Protein 7KOB (pdb70)

Radius of gyration: 26.19 Å; Cα contacts (8 Å, |Δi|>4): 1399; chains: 1; bounding box: 32×63×70 Å

Sequence (361 aa):
AADSVVPAGETVNGGTLINHDRQFVSGTADGMTVSTGLELGADSDNNTGGQQIARGGTARNTRVTANGLQDVMAGGSTSDTVISTGGGQNLRGKASGTVLNDGDQWIHAGGRASGTVINQDGYQTIKHGGLVTGTIVNTGAEGGPDSENVSTGQMVGGIAESTTINKNGRQVIWSSGIARDTLIYTGGDQTVHGEAHNTRLEGGNQYVHKYGLALNTVINEGGWQVVKAGGTAGNTTINQNGELRVHAGGEASDVTQNTGGALVTSTAATVTGTNRLGAFSVVEGKADNVVLENGGRLDVLSGHTATRTLVDDGGTLDVRNGGTATAVSMGNGGVLLADSGAAVSGTRSDGTAFRIGDALM

Solvent-accessible surface area: 14512 Å² total; per-residue (Å²): 120,60,83,56,99,2,75,82,85,91,61,56,111,27,48,84,12,88,112,76,30,90,4,68,0,39,5,27,0,28,27,9,42,0,28,0,0,21,62,106,29,66,158,39,145,112,40,72,13,3,1,50,0,28,172,58,1,50,1,102,73,0,129,0,34,44,65,0,29,0,26,0,84,48,38,1,39,5,43,76,0,30,0,34,74,40,0,0,0,26,0,108,8,75,0,48,20,0,36,0,56,68,0,37,0,29,0,41,68,65,2,101,0,27,29,1,41,0,44,116,73,0,54,0,16,2,81,138,46,2,34,0,25,30,0,55,0,41,0,1,5,82,53,22,90,138,30,161,48,65,73,24,0,0,1,0,10,3,64,0,54,62,2,32,0,44,134,46,0,10,0,4,0,101,92,71,1,57,0,106,67,4,48,0,89,92,37,2,6,0,18,0,51,3,82,1,52,56,2,121,0,58,6,0,25,0,22,0,54,122,169,2,52,0,65,46,0,54,0,28,125,48,3,66,0,4,0,65,56,37,2,39,0,8,79,1,33,0,39,114,72,1,34,0,76,2,69,53,49,1,68,1,33,94,2,52,5,63,83,7,0,2,0,20,8,16,2,39,3,50,0,44,13,70,14,98,87,30,79,6,37,0,54,163,8,133,3,40,11,0,0,0,16,62,43,1,78,0,25,0,45,78,66,46,38,0,43,123,1,26,0,36,95,38,1,27,0,8,0,83,96,38,1,46,0,51,57,1,46,4,13,105,34,0,45,0,51,7,54,122,41,3,43,3,17,10,62,111,49,100,64,49,84,28,192,56,100,136,80,45,143

InterPro domains:
  IPR005546 Autotransporter beta-domain [PF03797] (816-1067)
  IPR005546 Autotransporter beta-domain [PS51208] (789-1091)
  IPR005546 Autotransporter beta-domain [SM00869] (793-1078)
  IPR011050 Pectin lyase fold/virulence factor [SSF51126] (267-755)
  IPR012332 Autotransporter, pectate lyase C-like domain superfamily [G3DSA:2.160.20.20] (102-603)
  IPR024973 ESPR domain [PF13018] (58-104)
  IPR030930 Adhesin of bacterial autotransporter system [PF16168] (309-364)
  IPR030930 Adhesin of bacterial autotransporter system [PF16168] (375-437)
  IPR030930 Adhesin of bacterial autotransporter system [PF16168] (448-509)
  IPR030930 Adhesin of bacterial autotransporter system [TIGR04415] (180-214)
  IPR030930 Adhesin of bacterial autotransporter system [TIGR04415] (216-243)
  IPR030930 Adhesin of bacterial autotransporter system [TIGR04415] (263-296)
  IPR030930 Adhesin of bacterial autotransporter system [TIGR04415] (317-353)
  IPR030930 Adhesin of bacterial autotransporter system [TIGR04415] (390-426)
  IPR036709 Autotransporter beta-domain superfamily [G3DSA:2.40.128.130] (756-1091)
  IPR036709 Autotransporter beta-domain superfamily [SSF103515] (764-1091)
  IPR043990 Autochaperone domain type 1 [PF18883] (625-742)
  IPR043990 Autochaperone domain type 1 [cd01344] (569-755)

Foldseek 3Di:
DAEEEADAPGEAEEEEWDDQYEYEFQHEYEAYEFAAQAVPHDPDPPTGHEYEFDANGEYECYEYEANHEYEYAANGEYEQYEYAHHGEYEFQYEYENYEFHLYEYEFEANGEYEAYEFAENYEYEYAANGEYEHYEFEAQQPPDPVDPGPNGAYEFQYEYEHYEFEARHEYEYAQNGEYEQYEHDANYEYEFNHEYERYEFNQYEYEFDANGEYEAYEFDANYEYEFEANGEYEQYEFDANGEYEYEQNGEYEAYEYEPNGAYEYELNYWYWHAYPVGTWTSPPQETEQAEFENQHEYERDAPHEYENYEFEANGEYEYEQNYEYEQYEAYPNGKYAYDDNYWYWHAYNVSHIDTDVGIDD

Nearest PDB structures (foldseek):
  7kob-assembly1_A  TM=1.003E+00  e=2.025E-66  Escherichia coli CFT073
  4kh3-assembly1_A  TM=9.953E-01  e=4.857E-47  Escherichia coli CFT073
  7koh-assembly4_D  TM=9.911E-01  e=5.362E-44  Escherichia coli O157:H7
  7koh-assembly1_A  TM=9.909E-01  e=2.341E-42  Escherichia coli O157:H7
  7ko9-assembly1_A  TM=9.909E-01  e=4.180E-41  Escherichia coli

Organism: Escherichia coli O6:H1 (strain CFT073 / ATCC 700928 / UPEC) (NCBI:txid199310)

CATH classification: 2.160.20.20

B-factor: mean 27.28, std 12.89, range [10.03, 99.05]

Structure (mmCIF, N/CA/C/O backbone):
data_7KOB
#
_entry.id   7KOB
#
_cell.length_a   32.780
_cell.length_b   70.890
_cell.length_c   171.410
_cell.angle_alpha   90.000
_cell.angle_beta   90.000
_cell.angle_gamma   90.000
#
_symmetry.space_group_name_H-M   'P 21 2 21'
#
loop_
_entity.id
_entity.type
_entity.pdbx_description
1 polymer 'Antigen 43b'
2 non-polymer GLYCEROL
3 water water
#
loop_
_atom_site.group_PDB
_atom_site.id
_atom_site.type_symbol
_atom_site.label_atom_id
_atom_site.label_alt_id
_atom_site.label_comp_id
_atom_site.label_asym_id
_atom_site.label_entity_id
_atom_site.label_seq_id
_atom_site.pdbx_PDB_ins_code
_atom_site.Cartn_x
_atom_site.Cartn_y
_atom_site.Cartn_z
_atom_site.occupancy
_atom_site.B_iso_or_equiv
_atom_site.auth_seq_id
_atom_site.auth_comp_id
_atom_site.auth_asym_id
_atom_site.auth_atom_id
_atom_site.pdbx_PDB_model_num
ATOM 1 N N . ALA A 1 3 ? -43.565 -76.726 233.749 1.00 49.60 0 ALA A N 1
ATOM 2 C CA . ALA A 1 3 ? -43.870 -77.489 234.951 1.00 58.96 0 ALA A CA 1
ATOM 3 C C . ALA A 1 3 ? -42.586 -77.769 235.731 1.00 63.06 0 ALA A C 1
ATOM 4 O O . ALA A 1 3 ? -42.579 -77.697 236.961 1.00 65.93 0 ALA A O 1
ATOM 6 N N . ALA A 1 4 ? -41.497 -78.066 235.021 1.00 57.45 1 ALA A N 1
ATOM 7 C CA . ALA A 1 4 ? -40.251 -78.460 235.665 1.00 57.22 1 ALA A CA 1
ATOM 8 C C . ALA A 1 4 ? -39.212 -77.349 235.546 1.00 57.12 1 ALA A C 1
ATOM 9 O O . ALA A 1 4 ? -39.182 -76.604 234.551 1.00 47.04 1 ALA A O 1
ATOM 11 N N . ASP A 1 5 ? -38.325 -77.307 236.546 1.00 57.14 2 ASP A N 1
ATOM 12 C CA . ASP A 1 5 ? -37.559 -76.124 236.877 1.00 52.50 2 ASP A CA 1
ATOM 13 C C . ASP A 1 5 ? -36.178 -76.570 237.348 1.00 50.04 2 ASP A C 1
ATOM 14 O O . ASP A 1 5 ? -36.006 -77.612 237.996 1.00 51.30 2 ASP A O 1
ATOM 19 N N . SER A 1 6 ? -35.167 -75.857 236.870 1.00 42.02 3 SER A N 1
ATOM 20 C CA . SER A 1 6 ? -33.806 -76.224 237.238 1.00 39.29 3 SER A CA 1
ATOM 21 C C . SER A 1 6 ? -32.948 -74.976 237.411 1.00 33.62 3 SER A C 1
ATOM 22 O O . SER A 1 6 ? -33.212 -73.916 236.836 1.00 34.54 3 SER A O 1
ATOM 25 N N . VAL A 1 7 ? -31.907 -75.112 238.227 1.00 30.91 4 VAL A N 1
ATOM 26 C CA . VAL A 1 7 ? -31.027 -74.004 238.569 1.00 33.37 4 VAL A CA 1
ATOM 27 C C . VAL A 1 7 ? -29.593 -74.429 238.317 1.00 33.07 4 VAL A C 1
ATOM 28 O O . VAL A 1 7 ? -29.197 -75.537 238.695 1.00 35.64 4 VAL A O 1
ATOM 32 N N . VAL A 1 8 ? -28.818 -73.557 237.681 1.00 30.09 5 VAL A N 1
ATOM 33 C CA . VAL A 1 8 ? -27.390 -73.797 237.489 1.00 32.71 5 VAL A CA 1
ATOM 34 C C . VAL A 1 8 ? -26.645 -72.853 238.419 1.00 33.58 5 VAL A C 1
ATOM 35 O O . VAL A 1 8 ? -26.498 -71.669 238.098 1.00 33.23 5 VAL A O 1
ATOM 39 N N . PRO A 1 9 ? -26.171 -73.311 239.571 1.00 34.87 6 PRO A N 1
ATOM 40 C CA . PRO A 1 9 ? -25.562 -72.392 240.534 1.00 36.33 6 PRO A CA 1
ATOM 41 C C . PRO A 1 9 ? -24.270 -71.796 239.996 1.00 36.63 6 PRO A C 1
ATOM 42 O O . PRO A 1 9 ? -23.646 -72.309 239.064 1.00 36.94 6 PRO A O 1
ATOM 46 N N . ALA A 1 10 ? -23.870 -70.688 240.609 1.00 37.08 7 ALA A N 1
ATOM 47 C CA . ALA A 1 10 ? -22.623 -70.039 240.233 1.00 37.98 7 ALA A CA 1
ATOM 48 C C . ALA A 1 10 ? -21.469 -71.028 240.329 1.00 41.99 7 ALA A C 1
ATOM 49 O O . ALA A 1 10 ? -21.377 -71.805 241.281 1.00 43.62 7 ALA A O 1
ATOM 51 N N . GLY A 1 11 ? -20.585 -71.006 239.331 1.00 43.92 8 GLY A N 1
ATOM 52 C CA . GLY A 1 11 ? -19.448 -71.905 239.315 1.00 43.17 8 GLY A CA 1
ATOM 53 C C . GLY A 1 11 ? -19.733 -73.303 238.811 1.00 47.43 8 GLY A C 1
ATOM 54 O O . GLY A 1 11 ? -18.787 -74.080 238.630 1.00 50.74 8 GLY A O 1
ATOM 55 N N . GLU A 1 12 ? -20.994 -73.655 238.588 1.00 46.57 9 GLU A N 1
ATOM 56 C CA . GLU A 1 12 ? -21.376 -74.922 237.986 1.00 46.18 9 GLU A CA 1
ATOM 57 C C . GLU A 1 12 ? -21.582 -74.743 236.483 1.00 45.76 9 GLU A C 1
ATOM 58 O O . GLU A 1 12 ? -21.842 -73.640 235.995 1.00 40.78 9 GLU A O 1
ATOM 64 N N . THR A 1 13 ? -21.460 -75.848 235.749 1.00 44.76 10 THR A N 1
ATOM 65 C CA . THR A 1 13 ? -21.614 -75.834 234.300 1.00 43.59 10 THR A CA 1
ATOM 66 C C . THR A 1 13 ? -22.498 -76.992 233.881 1.00 42.74 10 THR A C 1
ATOM 67 O O . THR A 1 13 ? -22.289 -78.125 234.322 1.00 46.11 10 THR A O 1
ATOM 71 N N . VAL A 1 14 ? -23.471 -76.713 233.021 1.00 38.79 11 VAL A N 1
ATOM 72 C CA . VAL A 1 14 ? -24.386 -77.725 232.509 1.00 40.24 11 VAL A CA 1
ATOM 73 C C . VAL A 1 14 ? -24.283 -77.742 230.987 1.00 40.94 11 VAL A C 1
ATOM 74 O O . VAL A 1 14 ? -24.354 -76.688 230.340 1.00 37.57 11 VAL A O 1
ATOM 78 N N . ASN A 1 15 ? -24.099 -78.934 230.422 1.00 36.49 12 ASN A N 1
ATOM 79 C CA . ASN A 1 15 ? -23.929 -79.113 228.988 1.00 38.56 12 ASN A CA 1
ATOM 80 C C . ASN A 1 15 ? -25.166 -79.783 228.409 1.00 39.25 12 ASN A C 1
ATOM 81 O O . ASN A 1 15 ? -25.627 -80.800 228.934 1.00 39.25 12 ASN A O 1
ATOM 86 N N . GLY A 1 16 ? -25.679 -79.239 227.321 1.00 33.02 13 GLY A N 1
ATOM 87 C CA . GLY A 1 16 ? -26.785 -79.874 226.644 1.00 34.30 13 GLY A CA 1
ATOM 88 C C . GLY A 1 16 ? -28.102 -79.660 227.366 1.00 35.95 13 GLY A C 1
ATOM 89 O O . GLY A 1 16 ? -28.258 -78.782 228.218 1.00 36.48 13 GLY A O 1
ATOM 90 N N . GLY A 1 17 ? -29.074 -80.484 226.999 1.00 34.87 14 GLY A N 1
ATOM 91 C CA . GLY A 1 17 ? -30.408 -80.347 227.539 1.00 32.34 14 GLY A CA 1
ATOM 92 C C . GLY A 1 17 ? -31.358 -79.661 226.572 1.00 30.90 14 GLY A C 1
ATOM 93 O O . GLY A 1 17 ? -30.956 -78.981 225.621 1.00 30.61 14 GLY A O 1
ATOM 94 N N . THR A 1 18 ? -32.649 -79.862 226.823 1.00 29.07 15 THR A N 1
ATOM 95 C CA . THR A 1 18 ? -33.724 -79.232 226.071 1.00 27.56 15 THR A CA 1
ATOM 96 C C . THR A 1 18 ? -34.743 -78.676 227.055 1.00 26.63 15 THR A C 1
ATOM 97 O O . THR A 1 18 ? -35.047 -79.314 228.068 1.00 28.50 15 THR A O 1
ATOM 101 N N . LEU A 1 19 ? -35.279 -77.503 226.748 1.00 24.18 16 LEU A N 1
ATOM 102 C CA . LEU A 1 19 ? -36.362 -76.889 227.509 1.00 26.74 16 LEU A CA 1
ATOM 103 C C . LEU A 1 19 ? -37.619 -76.894 226.650 1.00 23.55 16 LEU A C 1
ATOM 104 O O . LEU A 1 19 ? -37.662 -76.222 225.619 1.00 22.11 16 LEU A O 1
ATOM 109 N N . ILE A 1 20 ? -38.638 -77.634 227.084 1.00 24.16 17 ILE A N 1
ATOM 110 C CA . ILE A 1 20 ? -39.936 -77.686 226.421 1.00 26.79 17 ILE A CA 1
ATOM 111 C C . ILE A 1 20 ? -41.031 -77.548 227.478 1.00 29.01 17 ILE A C 1
ATOM 112 O O . ILE A 1 20 ? -40.787 -77.642 228.684 1.00 26.86 17 ILE A O 1
ATOM 117 N N . ASN A 1 21 ? -42.255 -77.329 226.995 1.00 28.68 18 ASN A N 1
ATOM 118 C CA . ASN A 1 21 ? -43.463 -77.348 227.821 1.00 28.03 18 ASN A CA 1
ATOM 119 C C . ASN A 1 21 ? -43.296 -76.490 229.074 1.00 28.47 18 ASN A C 1
ATOM 120 O O . ASN A 1 21 ? -43.583 -76.909 230.196 1.00 27.45 18 ASN A O 1
ATOM 125 N N . HIS A 1 22 ? -42.808 -75.269 228.857 1.00 27.91 19 HIS A N 1
ATOM 126 C CA . HIS A 1 22 ? -42.753 -74.201 229.850 1.00 29.02 19 HIS A CA 1
ATOM 127 C C . HIS A 1 22 ? -41.743 -74.464 230.955 1.00 30.19 19 HIS A C 1
ATOM 128 O O . HIS A 1 22 ? -41.759 -73.774 231.977 1.00 28.99 19 HIS A O 1
ATOM 135 N N . ASP A 1 23 ? -40.849 -75.432 230.772 1.00 27.74 20 ASP A N 1
ATOM 136 C CA . ASP A 1 23 ? -39.778 -75.621 231.742 1.00 31.22 20 ASP A CA 1
ATOM 137 C C . ASP A 1 23 ? -38.861 -74.396 231.757 1.00 31.67 20 ASP A C 1
ATOM 138 O O . ASP A 1 23 ? -38.786 -73.634 230.788 1.00 25.54 20 ASP A O 1
ATOM 143 N N . ARG A 1 24 ? -38.165 -74.207 232.882 1.00 30.33 21 ARG A N 1
ATOM 144 C CA . ARG A 1 24 ? -37.319 -73.041 233.110 1.00 30.54 21 ARG A CA 1
ATOM 145 C C . ARG A 1 24 ? -35.943 -73.454 233.608 1.00 30.43 21 ARG A C 1
ATOM 146 O O . ARG A 1 24 ? -35.821 -74.334 234.467 1.00 32.85 21 ARG A O 1
ATOM 154 N N . GLN A 1 25 ? -34.913 -72.793 233.083 1.00 23.28 22 GLN A N 1
ATOM 155 C CA . GLN A 1 25 ? -33.536 -72.956 233.535 1.00 27.36 22 GLN A CA 1
ATOM 156 C C . GLN A 1 25 ? -33.025 -71.600 234.003 1.00 26.79 22 GLN A C 1
ATOM 157 O O . GLN A 1 25 ? -32.948 -70.652 233.213 1.00 23.46 22 GLN A O 1
ATOM 163 N N . PHE A 1 26 ? -32.690 -71.512 235.286 1.00 26.83 23 PHE A N 1
ATOM 164 C CA . PHE A 1 26 ? -32.191 -70.288 235.905 1.00 25.93 23 PHE A CA 1
ATOM 165 C C . PHE A 1 26 ? -30.673 -70.394 236.020 1.00 25.29 23 PHE A C 1
ATOM 166 O O . PHE A 1 26 ? -30.163 -71.123 236.873 1.00 26.57 23 PHE A O 1
ATOM 174 N N . VAL A 1 27 ? -29.953 -69.667 235.175 1.00 22.56 24 VAL A N 1
ATOM 175 C CA . VAL A 1 27 ? -28.518 -69.870 235.001 1.00 25.55 24 VAL A CA 1
ATOM 176 C C . VAL A 1 27 ? -27.768 -68.774 235.748 1.00 28.45 24 VAL A C 1
ATOM 177 O O . VAL A 1 27 ? -27.700 -67.630 235.291 1.00 27.31 24 VAL A O 1
ATOM 181 N N . SER A 1 28 ? -27.170 -69.137 236.892 1.00 28.92 25 SER A N 1
ATOM 182 C CA . SER A 1 28 ? -26.168 -68.314 237.561 1.00 30.10 25 SER A CA 1
ATOM 183 C C . SER A 1 28 ? -24.742 -68.764 237.278 1.00 31.34 25 SER A C 1
ATOM 184 O O . SER A 1 28 ? -23.809 -67.984 237.496 1.00 31.67 25 SER A O 1
ATOM 187 N N . GLY A 1 29 ? -24.553 -70.004 236.832 1.00 32.75 26 GLY A N 1
ATOM 188 C CA . GLY A 1 29 ? -23.252 -70.486 236.411 1.00 31.45 26 GLY A CA 1
ATOM 189 C C . GLY A 1 29 ? -23.065 -70.356 234.912 1.00 33.11 26 GLY A C 1
ATOM 190 O O . GLY A 1 29 ? -23.132 -69.249 234.371 1.00 30.65 26 GLY A O 1
ATOM 191 N N . THR A 1 30 ? -22.837 -71.481 234.233 1.00 33.12 27 THR A N 1
ATOM 192 C CA . THR A 1 30 ? -22.650 -71.520 232.788 1.00 30.98 27 THR A CA 1
ATOM 193 C C . THR A 1 30 ? -23.482 -72.655 232.209 1.00 31.86 27 THR A C 1
ATOM 194 O O . THR A 1 30 ? -23.467 -73.774 232.733 1.00 32.35 27 THR A O 1
ATOM 198 N N . ALA A 1 31 ? -24.203 -72.367 231.131 1.00 29.59 28 ALA A N 1
ATOM 199 C CA . ALA A 1 31 ? -24.986 -73.359 230.406 1.00 29.78 28 ALA A CA 1
ATOM 200 C C . ALA A 1 31 ? -24.508 -73.384 228.963 1.00 30.22 28 ALA A C 1
ATOM 201 O O . ALA A 1 31 ? -24.662 -72.392 228.248 1.00 27.84 28 ALA A O 1
ATOM 203 N N . ASP A 1 32 ? -23.954 -74.514 228.525 1.00 26.83 29 ASP A N 1
ATOM 204 C CA . ASP A 1 32 ? -23.417 -74.629 227.173 1.00 30.50 29 ASP A CA 1
ATOM 205 C C . ASP A 1 32 ? -24.264 -75.594 226.352 1.00 33.16 29 ASP A C 1
ATOM 206 O O . ASP A 1 32 ? -24.468 -76.746 226.750 1.00 28.96 29 ASP A O 1
ATOM 211 N N . GLY A 1 33 ? -24.754 -75.120 225.207 1.00 28.98 30 GLY A N 1
ATOM 212 C CA . GLY A 1 33 ? -25.413 -75.992 224.258 1.00 28.28 30 GLY A CA 1
ATOM 213 C C . GLY A 1 33 ? -26.828 -76.394 224.603 1.00 27.52 30 GLY A C 1
ATOM 214 O O . GLY A 1 33 ? -27.317 -77.394 224.072 1.00 29.33 30 GLY A O 1
ATOM 215 N N . MET A 1 34 ? -27.490 -75.670 225.500 1.00 21.98 31 MET A N 1
ATOM 216 C CA . MET A 1 34 ? -28.911 -75.876 225.741 1.00 24.42 31 MET A CA 1
ATOM 217 C C . MET A 1 34 ? -29.708 -75.609 224.465 1.00 24.13 31 MET A C 1
ATOM 218 O O . MET A 1 34 ? -29.377 -74.717 223.678 1.00 23.68 31 MET A O 1
ATOM 223 N N . THR A 1 35 ? -30.757 -76.394 224.248 1.00 25.64 32 THR A N 1
ATOM 224 C CA . THR A 1 35 ? -31.744 -76.103 223.214 1.00 24.64 32 THR A CA 1
ATOM 225 C C . THR A 1 35 ? -33.002 -75.592 223.905 1.00 24.78 32 THR A C 1
ATOM 226 O O . THR A 1 35 ? -33.602 -76.304 224.715 1.00 22.40 32 THR A O 1
ATOM 230 N N . VAL A 1 36 ? -33.375 -74.352 223.603 1.00 19.76 33 VAL A N 1
ATOM 231 C CA . VAL A 1 36 ? -34.470 -73.654 224.265 1.00 20.06 33 VAL A CA 1
ATOM 232 C C . VAL A 1 36 ? -35.636 -73.613 223.295 1.00 21.00 33 VAL A C 1
ATOM 233 O O . VAL A 1 36 ? -35.584 -72.908 222.277 1.00 18.10 33 VAL A O 1
ATOM 237 N N . SER A 1 37 ? -36.707 -74.328 223.627 1.00 19.24 34 SER A N 1
ATOM 238 C CA . SER A 1 37 ? -37.865 -74.428 222.748 1.00 20.93 34 SER A CA 1
ATOM 239 C C . SER A 1 37 ? -39.153 -74.066 223.468 1.00 21.22 34 SER A C 1
ATOM 240 O O . SER A 1 37 ? -40.229 -74.530 223.082 1.00 19.92 34 SER A O 1
ATOM 243 N N . THR A 1 38 ? -39.065 -73.236 224.506 1.00 19.53 35 THR A N 1
ATOM 244 C CA . THR A 1 38 ? -40.252 -72.826 225.237 1.00 20.20 35 THR A CA 1
ATOM 245 C C . THR A 1 38 ? -39.997 -71.469 225.884 1.00 18.61 35 THR A C 1
ATOM 246 O O . THR A 1 38 ? -38.855 -71.024 226.011 1.00 17.37 35 THR A O 1
ATOM 250 N N . GLY A 1 39 ? -41.075 -70.807 226.285 1.00 19.00 36 GLY A N 1
ATOM 251 C CA . GLY A 1 39 ? -41.001 -69.502 226.907 1.00 19.11 36 GLY A CA 1
ATOM 252 C C . GLY A 1 39 ? -41.590 -68.377 226.075 1.00 23.62 36 GLY A C 1
ATOM 253 O O . GLY A 1 39 ? -41.748 -67.263 226.592 1.00 18.31 36 GLY A O 1
ATOM 254 N N . LEU A 1 40 ? -41.935 -68.632 224.805 1.00 21.91 37 LEU A N 1
ATOM 255 C CA . LEU A 1 40 ? -42.476 -67.579 223.951 1.00 20.92 37 LEU A CA 1
ATOM 256 C C . LEU A 1 40 ? -43.696 -68.064 223.162 1.00 22.89 37 LEU A C 1
ATOM 257 O O . LEU A 1 40 ? -44.032 -67.472 222.131 1.00 22.13 37 LEU A O 1
ATOM 262 N N . GLU A 1 41 ? -44.362 -69.127 223.631 1.00 22.11 38 GLU A N 1
ATOM 263 C CA . GLU A 1 41 ? -45.529 -69.679 222.941 1.00 23.65 38 GLU A CA 1
ATOM 264 C C . GLU A 1 41 ? -46.560 -68.604 222.599 1.00 28.29 38 GLU A C 1
ATOM 265 O O . GLU A 1 41 ? -47.164 -68.635 221.519 1.00 26.37 38 GLU A O 1
ATOM 271 N N . LEU A 1 42 ? -46.808 -67.671 223.520 1.00 25.19 39 LEU A N 1
ATOM 272 C CA . LEU A 1 42 ? -47.871 -66.686 223.346 1.00 28.35 39 LEU A CA 1
ATOM 273 C C . LEU A 1 42 ? -47.426 -65.458 222.561 1.00 32.02 39 LEU A C 1
ATOM 274 O O . LEU A 1 42 ? -48.236 -64.548 222.354 1.00 33.59 39 LEU A O 1
ATOM 279 N N . GLY A 1 43 ? -46.169 -65.400 222.126 1.00 31.45 40 GLY A N 1
ATOM 280 C CA . GLY A 1 43 ? -45.683 -64.273 221.362 1.00 31.54 40 GLY A CA 1
ATOM 281 C C . GLY A 1 43 ? -45.139 -63.152 222.231 1.00 34.58 40 GLY A C 1
ATOM 282 O O . GLY A 1 43 ? -45.304 -63.115 223.455 1.00 33.44 40 GLY A O 1
ATOM 283 N N . ALA A 1 44 ? -44.484 -62.201 221.563 1.00 35.90 41 ALA A N 1
ATOM 284 C CA . ALA A 1 44 ? -43.741 -61.172 222.283 1.00 38.88 41 ALA A CA 1
ATOM 285 C C . ALA A 1 44 ? -44.660 -60.150 222.939 1.00 46.12 41 ALA A C 1
ATOM 286 O O . ALA A 1 44 ? -44.264 -59.510 223.922 1.00 50.98 41 ALA A O 1
ATOM 288 N N . ASP A 1 45 ? -45.875 -59.974 222.425 1.00 41.58 42 ASP A N 1
ATOM 289 C CA . ASP A 1 45 ? -46.806 -59.003 222.984 1.00 51.34 42 ASP A CA 1
ATOM 290 C C . ASP A 1 45 ? -47.671 -59.570 224.102 1.00 50.27 42 ASP A C 1
ATOM 291 O O . ASP A 1 45 ? -48.657 -58.930 224.483 1.00 53.02 42 ASP A O 1
ATOM 296 N N . SER A 1 46 ? -47.340 -60.740 224.637 1.00 47.26 43 SER A N 1
ATOM 297 C CA . SER A 1 46 ? -48.123 -61.309 225.722 1.00 44.37 43 SER A CA 1
ATOM 298 C C . SER A 1 46 ? -47.409 -61.121 227.052 1.00 44.55 43 SER A C 1
ATOM 299 O O . SER A 1 46 ? -46.178 -61.092 227.129 1.00 43.22 43 SER A O 1
ATOM 302 N N . ASP A 1 47 ? -48.206 -60.987 228.102 1.00 42.41 44 ASP A N 1
ATOM 303 C CA . ASP A 1 47 ? -47.703 -60.831 229.454 1.00 44.69 44 ASP A CA 1
ATOM 304 C C . ASP A 1 47 ? -47.706 -62.142 230.230 1.00 41.98 44 ASP A C 1
ATOM 305 O O . ASP A 1 47 ? -47.223 -62.178 231.366 1.00 44.17 44 ASP A O 1
ATOM 310 N N . ASN A 1 48 ? -48.217 -63.219 229.632 1.00 37.17 45 ASN A N 1
ATOM 311 C CA . ASN A 1 48 ? -48.464 -64.478 230.317 1.00 38.52 45 ASN A CA 1
ATOM 312 C C . ASN A 1 48 ? -47.523 -65.602 229.893 1.00 34.39 45 ASN A C 1
ATOM 313 O O . ASN A 1 48 ? -47.780 -66.760 230.233 1.00 31.45 45 ASN A O 1
ATOM 318 N N . ASN A 1 49 ? -46.451 -65.307 229.166 1.00 32.15 46 ASN A N 1
ATOM 319 C CA . ASN A 1 49 ? -45.523 -66.372 228.811 1.00 29.75 46 ASN A CA 1
ATOM 320 C C . ASN A 1 49 ? -44.882 -66.957 230.062 1.00 29.90 46 ASN A C 1
ATOM 321 O O . ASN A 1 49 ? -44.710 -66.279 231.078 1.00 26.71 46 ASN A O 1
ATOM 326 N N . THR A 1 50 ? -44.524 -68.233 229.976 1.00 26.48 47 THR A N 1
ATOM 327 C CA . THR A 1 50 ? -43.808 -68.908 231.044 1.00 26.12 47 THR A CA 1
ATOM 328 C C . THR A 1 50 ? -42.840 -69.910 230.435 1.00 26.33 47 THR A C 1
ATOM 329 O O . THR A 1 50 ? -43.125 -70.522 229.397 1.00 24.33 47 THR A O 1
ATOM 333 N N . GLY A 1 51 ? -41.694 -70.070 231.098 1.00 24.78 48 GLY A N 1
ATOM 334 C CA . GLY A 1 51 ? -40.662 -71.000 230.683 1.00 26.22 48 GLY A CA 1
ATOM 335 C C . GLY A 1 51 ? -39.480 -70.297 230.049 1.00 24.73 48 GLY A C 1
ATOM 336 O O . GLY A 1 51 ? -39.429 -69.071 229.913 1.00 23.06 48 GLY A O 1
ATOM 337 N N . GLY A 1 52 ? -38.518 -71.103 229.654 1.00 23.91 49 GLY A N 1
ATOM 338 C CA . GLY A 1 52 ? -37.360 -70.619 228.937 1.00 19.41 49 GLY A CA 1
ATOM 339 C C . GLY A 1 52 ? -36.115 -70.575 229.807 1.00 21.99 49 GLY A C 1
ATOM 340 O O . GLY A 1 52 ? -36.081 -71.038 230.952 1.00 20.26 49 GLY A O 1
ATOM 341 N N . GLN A 1 53 ? -35.071 -70.007 229.226 1.00 18.36 50 GLN A N 1
ATOM 342 C CA . GLN A 1 53 ? -33.761 -69.937 229.843 1.00 20.07 50 GLN A CA 1
ATOM 343 C C . GLN A 1 53 ? -33.523 -68.525 230.339 1.00 21.04 50 GLN A C 1
ATOM 344 O O . GLN A 1 53 ? -33.572 -67.570 229.553 1.00 18.61 50 GLN A O 1
ATOM 350 N N . GLN A 1 54 ? -33.243 -68.391 231.629 1.00 20.60 51 GLN A N 1
ATOM 351 C CA . GLN A 1 54 ? -32.965 -67.090 232.209 1.00 21.37 51 GLN A CA 1
ATOM 352 C C . GLN A 1 54 ? -31.501 -67.048 232.634 1.00 23.54 51 GLN A 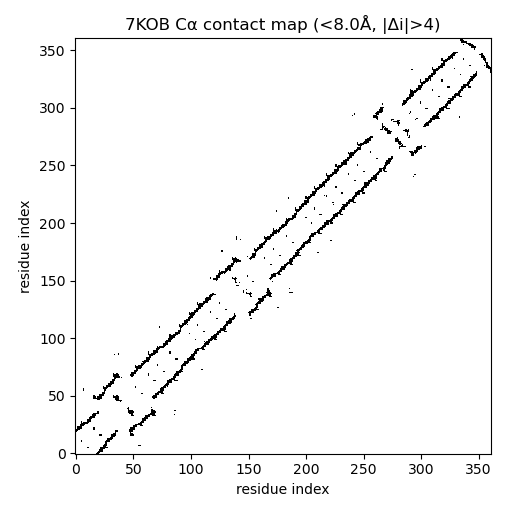C 1
ATOM 353 O O . GLN A 1 54 ? -31.056 -67.880 233.433 1.00 21.91 51 GLN A O 1
ATOM 359 N N . ILE A 1 55 ? -30.755 -66.094 232.084 1.00 21.22 52 ILE A N 1
ATOM 360 C CA . ILE A 1 55 ? -29.371 -65.852 232.469 1.00 23.08 52 ILE A CA 1
ATOM 361 C C . ILE A 1 55 ? -29.375 -64.735 233.500 1.00 23.39 52 ILE A C 1
ATOM 362 O O . ILE A 1 55 ? -29.622 -63.570 233.160 1.00 23.00 52 ILE A O 1
ATOM 367 N N . ALA A 1 56 ? -29.084 -65.074 234.756 1.00 24.14 53 ALA A N 1
ATOM 368 C CA . ALA A 1 56 ? -29.058 -64.078 235.816 1.00 26.13 53 ALA A CA 1
ATOM 369 C C . ALA A 1 56 ? -27.712 -63.349 235.829 1.00 27.83 53 ALA A C 1
ATOM 370 O O . ALA A 1 56 ? -26.805 -63.637 235.037 1.00 24.51 53 ALA A O 1
ATOM 372 N N . ARG A 1 57 ? -27.581 -62.391 236.750 1.00 26.38 54 ARG A N 1
ATOM 373 C CA . ARG A 1 57 ? -26.336 -61.647 236.907 1.00 26.75 54 ARG A CA 1
ATOM 374 C C . ARG A 1 57 ? -25.167 -62.599 237.138 1.00 27.21 54 ARG A C 1
ATOM 375 O O . ARG A 1 57 ? -25.243 -63.503 237.970 1.00 28.50 54 ARG A O 1
ATOM 383 N N . GLY A 1 58 ? -24.081 -62.396 236.394 1.00 29.14 55 GLY A N 1
ATOM 384 C CA . GLY A 1 58 ? -22.911 -63.239 236.513 1.00 26.86 55 GLY A CA 1
ATOM 385 C C . GLY A 1 58 ? -22.999 -64.577 235.811 1.00 29.79 55 GLY A C 1
ATOM 386 O O . GLY A 1 58 ? -21.974 -65.271 235.711 1.00 26.18 55 GLY A O 1
ATOM 387 N N . GLY A 1 59 ? -24.192 -64.972 235.324 1.00 27.61 56 GLY A N 1
ATOM 388 C CA . GLY A 1 59 ? -24.311 -66.189 234.553 1.00 26.08 56 GLY A CA 1
ATOM 389 C C . GLY A 1 59 ? -23.912 -66.004 233.097 1.00 27.05 56 GLY A C 1
ATOM 390 O O . GLY A 1 59 ? -23.816 -64.896 232.569 1.00 24.78 56 GLY A O 1
ATOM 391 N N . THR A 1 60 ? -23.671 -67.123 232.422 1.00 25.14 57 THR A N 1
ATOM 392 C CA . THR A 1 60 ? -23.272 -67.078 231.022 1.00 27.32 57 THR A CA 1
ATOM 393 C C . THR A 1 60 ? -23.873 -68.273 230.296 1.00 27.75 57 THR A C 1
ATOM 394 O O . THR A 1 60 ? -23.971 -69.366 230.864 1.00 26.21 57 THR A O 1
ATOM 398 N N . ALA A 1 61 ? -24.276 -68.057 229.045 1.00 23.52 58 ALA A N 1
ATOM 399 C CA . ALA A 1 61 ? -24.720 -69.119 228.155 1.00 24.80 58 ALA A CA 1
ATOM 400 C C . ALA A 1 61 ? -23.849 -69.127 226.907 1.00 27.38 58 ALA A C 1
ATOM 401 O O . ALA A 1 61 ? -23.448 -68.067 226.410 1.00 24.02 58 ALA A O 1
ATOM 403 N N . ARG A 1 62 ? -23.567 -70.324 226.395 1.00 22.86 59 ARG A N 1
ATOM 404 C CA . ARG A 1 62 ? -22.666 -70.485 225.264 1.00 26.65 59 ARG A CA 1
ATOM 405 C C . ARG A 1 62 ? -23.263 -71.475 224.264 1.00 27.08 59 ARG A C 1
ATOM 406 O O . ARG A 1 62 ? -23.791 -72.521 224.651 1.00 26.79 59 ARG A O 1
ATOM 414 N N . ASN A 1 63 ? -23.205 -71.133 222.977 1.00 24.55 60 ASN A N 1
ATOM 415 C CA . ASN A 1 63 ? -23.640 -72.032 221.902 1.00 28.11 60 ASN A CA 1
ATOM 416 C C . ASN A 1 63 ? -25.092 -72.490 222.084 1.00 27.73 60 ASN A C 1
ATOM 417 O O . ASN A 1 63 ? -25.446 -73.613 221.726 1.00 27.27 60 ASN A O 1
ATOM 422 N N . THR A 1 64 ? -25.942 -71.613 222.625 1.00 22.44 61 THR A N 1
ATOM 423 C CA . THR A 1 64 ? -27.356 -71.929 222.825 1.00 22.95 61 THR A CA 1
ATOM 424 C C . THR A 1 64 ? -28.125 -71.952 221.500 1.00 23.69 61 THR A C 1
ATOM 425 O O . THR A 1 64 ? -27.912 -71.106 220.625 1.00 22.47 61 THR A O 1
ATOM 429 N N . ARG A 1 65 ? -29.030 -72.922 221.338 1.00 20.01 62 ARG A N 1
ATOM 430 C CA . ARG A 1 65 ? -30.000 -72.858 220.248 1.00 21.58 62 ARG A CA 1
ATOM 431 C C . ARG A 1 65 ? -31.367 -72.459 220.787 1.00 17.78 62 ARG A C 1
ATOM 432 O O . ARG A 1 65 ? -31.909 -73.132 221.666 1.00 21.43 62 ARG A O 1
ATOM 440 N N . VAL A 1 66 ? -31.926 -71.385 220.250 1.00 17.40 63 VAL A N 1
ATOM 441 C CA . VAL A 1 66 ? -33.283 -70.969 220.570 1.00 19.26 63 VAL A CA 1
ATOM 442 C C . VAL A 1 66 ? -34.133 -71.258 219.341 1.00 18.71 63 VAL A C 1
ATOM 443 O O . VAL A 1 66 ? -33.902 -70.687 218.265 1.00 16.64 63 VAL A O 1
ATOM 447 N N . THR A 1 67 ? -35.108 -72.145 219.495 1.00 18.82 64 THR A N 1
ATOM 448 C CA . THR A 1 67 ? -35.934 -72.576 218.373 1.00 18.85 64 THR A CA 1
ATOM 449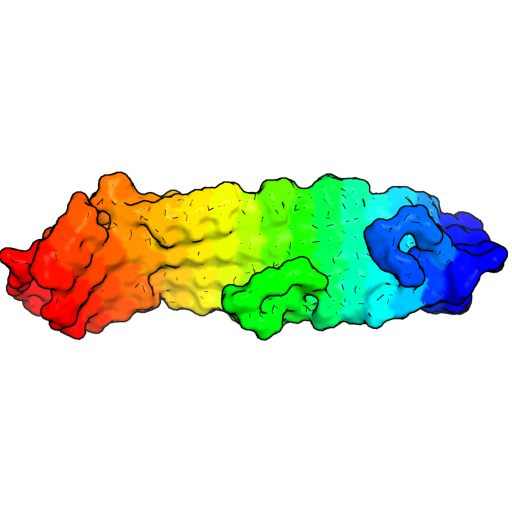 C C . THR A 1 67 ? -37.356 -72.043 218.547 1.00 19.66 64 THR A C 1
ATOM 450 O O . THR A 1 67 ? -37.618 -71.189 219.401 1.00 19.33 64 THR A O 1
ATOM 454 N N . ALA A 1 68 ? -38.277 -72.524 217.712 1.00 20.54 65 ALA A N 1
ATOM 455 C CA . ALA A 1 68 ? -39.665 -72.065 217.760 1.00 22.27 65 ALA A CA 1
ATOM 456 C C . ALA A 1 68 ? -40.196 -72.059 219.188 1.00 19.40 65 ALA A C 1
ATOM 457 O O . ALA A 1 68 ? -39.997 -73.017 219.939 1.00 16.98 65 ALA A O 1
ATOM 459 N N . ASN A 1 69 ? -40.890 -70.982 219.561 1.00 17.79 66 ASN A N 1
ATOM 460 C CA . ASN A 1 69 ? -41.447 -70.796 220.905 1.00 20.61 66 ASN A CA 1
ATOM 461 C C . ASN A 1 69 ? -40.381 -70.631 221.988 1.00 18.73 66 ASN A C 1
ATOM 462 O O . ASN A 1 69 ? -40.723 -70.553 223.176 1.00 17.94 66 ASN A O 1
ATOM 467 N N . GLY A 1 70 ? -39.102 -70.552 221.627 1.00 16.96 67 GLY A N 1
ATOM 468 C CA . GLY A 1 70 ? -38.041 -70.483 222.620 1.00 17.54 67 GLY A CA 1
ATOM 469 C C . GLY A 1 70 ? -37.731 -69.056 223.034 1.00 18.93 67 GLY A C 1
ATOM 470 O O . GLY A 1 70 ? -37.716 -68.140 222.209 1.00 13.85 67 GLY A O 1
ATOM 471 N N . LEU A 1 71 ? -37.462 -68.874 224.330 1.00 16.69 68 LEU A N 1
ATOM 472 C CA . LEU A 1 71 ? -37.065 -67.578 224.871 1.00 16.78 68 LEU A CA 1
ATOM 473 C C . LEU A 1 71 ? -35.795 -67.717 225.698 1.00 17.24 68 LEU A C 1
ATOM 474 O O . LEU A 1 71 ? -35.790 -68.407 226.729 1.00 16.03 68 LEU A O 1
ATOM 479 N N . GLN A 1 72 ? -34.730 -67.041 225.272 1.00 16.70 69 GLN A N 1
ATOM 480 C CA . GLN A 1 72 ? -33.564 -66.814 226.123 1.00 17.61 69 GLN A CA 1
ATOM 481 C C . GLN A 1 72 ? -33.667 -65.399 226.691 1.00 18.82 69 GLN A C 1
ATOM 482 O O . GLN A 1 72 ? -33.629 -64.420 225.943 1.00 17.53 69 GLN A O 1
ATOM 488 N N . ASP A 1 73 ? -33.794 -65.292 228.015 1.00 17.21 70 ASP A N 1
ATOM 489 C CA . ASP A 1 73 ? -33.981 -64.018 228.711 1.00 18.08 70 ASP A CA 1
ATOM 490 C C . ASP A 1 73 ? -32.679 -63.708 229.446 1.00 21.36 70 ASP A C 1
ATOM 491 O O . ASP A 1 73 ? -32.284 -64.442 230.358 1.00 20.79 70 ASP A O 1
ATOM 496 N N . VAL A 1 74 ? -32.003 -62.639 229.047 1.00 16.33 71 VAL A N 1
ATOM 497 C CA . VAL A 1 74 ? -30.695 -62.293 229.593 1.00 19.87 71 VAL A CA 1
ATOM 498 C C . VAL A 1 74 ? -30.870 -61.087 230.504 1.00 21.59 71 VAL A C 1
ATOM 499 O O . VAL A 1 74 ? -31.158 -59.979 230.033 1.00 19.34 71 VAL A O 1
ATOM 503 N N . MET A 1 75 ? -30.690 -61.293 231.806 1.00 21.46 72 MET A N 1
ATOM 504 C CA . MET A 1 75 ? -30.846 -60.232 232.793 1.00 21.32 72 MET A CA 1
ATOM 505 C C . MET A 1 75 ? -29.598 -59.352 232.821 1.00 21.59 72 MET A C 1
ATOM 506 O O . MET A 1 75 ? -28.539 -59.733 232.317 1.00 20.13 72 MET A O 1
ATOM 511 N N . ALA A 1 76 ? -29.731 -58.161 233.421 1.00 19.56 73 ALA A N 1
ATOM 512 C CA . ALA A 1 76 ? -28.576 -57.296 233.610 1.00 23.38 73 ALA A CA 1
ATOM 513 C C . ALA A 1 76 ? -27.478 -58.062 234.336 1.00 24.73 73 ALA A C 1
ATOM 514 O O . ALA A 1 76 ? -27.740 -58.778 235.303 1.00 24.49 73 ALA A O 1
ATOM 516 N N . GLY A 1 77 ? -26.243 -57.917 233.857 1.00 26.98 74 GLY A N 1
ATOM 517 C CA . GLY A 1 77 ? -25.120 -58.671 234.383 1.00 24.65 74 GLY A CA 1
ATOM 518 C C . GLY A 1 77 ? -24.978 -60.089 233.860 1.00 23.48 74 GLY A C 1
ATOM 519 O O . GLY A 1 77 ? -23.986 -60.753 234.188 1.00 24.69 74 GLY A O 1
ATOM 520 N N . GLY A 1 78 ? -25.942 -60.592 233.078 1.00 23.51 75 GLY A N 1
ATOM 521 C CA . GLY A 1 78 ? -25.783 -61.873 232.418 1.00 23.01 75 GLY A CA 1
ATOM 522 C C . GLY A 1 78 ? -25.161 -61.717 231.045 1.00 22.74 75 GLY A C 1
ATOM 523 O O . GLY A 1 78 ? -25.112 -60.612 230.517 1.00 19.76 75 GLY A O 1
ATOM 524 N N . SER A 1 79 ? -24.689 -62.830 230.467 1.00 21.63 76 SER A N 1
ATOM 525 C CA . SER A 1 79 ? -23.982 -62.790 229.188 1.00 22.19 76 SER A CA 1
ATOM 526 C C . SER A 1 79 ? -24.271 -64.039 228.368 1.00 22.79 76 SER A C 1
ATOM 527 O O . SER A 1 79 ? -24.466 -65.127 228.917 1.00 23.64 76 SER A O 1
ATOM 530 N N . THR A 1 80 ? -24.226 -63.886 227.046 1.00 20.46 77 THR A N 1
ATOM 531 C CA . THR A 1 80 ? -24.332 -65.005 226.120 1.00 20.45 77 THR A CA 1
ATOM 532 C C . THR A 1 80 ? -23.301 -64.849 225.014 1.00 23.55 77 THR A C 1
ATOM 533 O O . THR A 1 80 ? -22.930 -63.732 224.636 1.00 22.47 77 THR A O 1
ATOM 537 N N . SER A 1 81 ? -22.851 -65.986 224.487 1.00 23.18 78 SER A N 1
ATOM 538 C CA . SER A 1 81 ? -21.970 -66.011 223.329 1.00 25.52 78 SER A CA 1
ATOM 539 C C . SER A 1 81 ? -22.505 -67.017 222.322 1.00 23.37 78 SER A C 1
ATOM 540 O O . SER A 1 81 ? -22.882 -68.135 222.687 1.00 25.47 78 SER A O 1
ATOM 543 N N . ASP A 1 82 ? -22.574 -66.588 221.068 1.00 21.84 79 ASP A N 1
ATOM 544 C CA . ASP A 1 82 ? -22.932 -67.434 219.933 1.00 23.83 79 ASP A CA 1
ATOM 545 C C . ASP A 1 82 ? -24.291 -68.117 220.119 1.00 23.28 79 ASP A C 1
ATOM 546 O O . ASP A 1 82 ? -24.462 -69.290 219.791 1.00 24.89 79 ASP A O 1
ATOM 551 N N . THR A 1 83 ? -25.281 -67.380 220.616 1.00 20.24 80 THR A N 1
ATOM 552 C CA . THR A 1 83 ? -26.653 -67.877 220.558 1.00 20.94 80 THR A CA 1
ATOM 553 C C . THR A 1 83 ? -27.129 -67.893 219.108 1.00 20.14 80 THR A C 1
ATOM 554 O O . THR A 1 83 ? -26.993 -66.897 218.393 1.00 20.77 80 THR A O 1
ATOM 558 N N . VAL A 1 84 ? -27.663 -69.028 218.660 1.00 18.00 81 VAL A N 1
ATOM 559 C CA . VAL A 1 84 ? -28.256 -69.149 217.330 1.00 19.17 81 VAL A CA 1
ATOM 560 C C . VAL A 1 84 ? -29.768 -69.243 217.483 1.00 19.81 81 VAL A C 1
ATOM 561 O O . VAL A 1 84 ? -30.283 -70.176 218.118 1.00 19.93 81 VAL A O 1
ATOM 565 N N . ILE A 1 85 ? -30.484 -68.304 216.878 1.00 17.73 82 ILE A N 1
ATOM 566 C CA . ILE A 1 85 ? -31.933 -68.208 217.009 1.00 18.85 82 ILE A CA 1
ATOM 567 C C . ILE A 1 85 ? -32.558 -68.557 215.666 1.00 22.05 82 ILE A C 1
ATOM 568 O O . ILE A 1 85 ? -32.218 -67.964 214.637 1.00 19.83 82 ILE A O 1
ATOM 573 N N . SER A 1 86 ? -33.467 -69.521 215.677 1.00 19.41 83 SER A N 1
ATOM 574 C CA . SER A 1 86 ? -34.087 -70.003 214.458 1.00 22.38 83 SER A CA 1
ATOM 575 C C . SER A 1 86 ? -35.596 -69.922 214.600 1.00 26.29 83 SER A C 1
ATOM 576 O O . SER A 1 86 ? -36.130 -69.723 215.695 1.00 26.06 83 SER A O 1
ATOM 579 N N . THR A 1 87 ? -36.267 -70.032 213.452 1.00 25.69 84 THR A N 1
ATOM 580 C CA . THR A 1 87 ? -37.692 -70.322 213.328 1.00 28.25 84 THR A CA 1
ATOM 581 C C . THR A 1 87 ? -38.575 -69.783 214.453 1.00 28.22 84 THR A C 1
ATOM 582 O O . THR A 1 87 ? -39.251 -70.559 215.129 1.00 30.93 84 THR A O 1
ATOM 586 N N . GLY A 1 88 ? -38.607 -68.471 214.663 1.00 25.04 85 GLY A N 1
ATOM 587 C CA . GLY A 1 88 ? -39.539 -67.933 215.639 1.00 24.94 85 GLY A CA 1
ATOM 588 C C . GLY A 1 88 ? -39.129 -68.031 217.096 1.00 24.58 85 GLY A C 1
ATOM 589 O O . GLY A 1 88 ? -39.997 -67.991 217.980 1.00 29.19 85 GLY A O 1
ATOM 590 N N . GLY A 1 89 ? -37.842 -68.200 217.384 1.00 18.13 86 GLY A N 1
ATOM 591 C CA . GLY A 1 89 ? -37.355 -67.988 218.731 1.00 21.58 86 GLY A CA 1
ATOM 592 C C . GLY A 1 89 ? -36.945 -66.530 218.968 1.00 20.98 86 GLY A C 1
ATOM 593 O O . GLY A 1 89 ? -36.917 -65.692 218.062 1.00 15.58 86 GLY A O 1
ATOM 594 N N . GLY A 1 90 ? -36.608 -66.230 220.211 1.00 19.51 87 GLY A N 1
ATOM 595 C CA . GLY A 1 90 ? -36.267 -64.861 220.565 1.00 18.27 87 GLY A CA 1
ATOM 596 C C . GLY A 1 90 ? -35.323 -64.771 221.734 1.00 18.61 87 GLY A C 1
ATOM 597 O O . GLY A 1 90 ? -35.293 -65.634 222.619 1.00 16.98 87 GLY A O 1
ATOM 598 N N . GLN A 1 91 ? -34.548 -63.688 221.752 1.00 17.92 88 GLN A N 1
ATOM 599 C CA . GLN A 1 91 ? -33.671 -63.346 222.860 1.00 17.59 88 GLN A CA 1
ATOM 600 C C . GLN A 1 91 ? -34.091 -61.991 223.397 1.00 18.79 88 GLN A C 1
ATOM 601 O O . GLN A 1 91 ? -34.103 -61.001 222.657 1.00 17.68 88 GLN A O 1
ATOM 607 N N . ASN A 1 92 ? -34.450 -61.959 224.675 1.00 18.15 89 ASN A N 1
ATOM 608 C CA . ASN A 1 92 ? -34.792 -60.737 225.385 1.00 18.60 89 ASN A CA 1
ATOM 609 C C . ASN A 1 92 ? -33.555 -60.264 226.149 1.00 20.71 89 ASN A C 1
ATOM 610 O O . ASN A 1 92 ? -33.107 -60.932 227.085 1.00 19.25 89 ASN A O 1
ATOM 615 N N . LEU A 1 93 ? -32.997 -59.116 225.759 1.00 17.55 90 LEU A N 1
ATOM 616 C CA . LEU A 1 93 ? -31.649 -58.745 226.184 1.00 17.89 90 LEU A CA 1
ATOM 617 C C . LEU A 1 93 ? -31.674 -57.526 227.104 1.00 20.35 90 LEU A C 1
ATOM 618 O O . LEU A 1 93 ? -31.993 -56.407 226.676 1.00 18.90 90 LEU A O 1
ATOM 623 N N . ARG A 1 94 ? -31.327 -57.749 228.371 1.00 17.52 91 ARG A N 1
ATOM 624 C CA . ARG A 1 94 ? -31.016 -56.672 229.300 1.00 19.74 91 ARG A CA 1
ATOM 625 C C . ARG A 1 94 ? -29.577 -56.713 229.771 1.00 20.65 91 ARG A C 1
ATOM 626 O O . ARG A 1 94 ? -29.129 -55.764 230.421 1.00 21.53 91 ARG A O 1
ATOM 634 N N . GLY A 1 95 ? -28.853 -57.793 229.485 1.00 19.09 92 GLY A N 1
ATOM 635 C CA . GLY A 1 95 ? -27.430 -57.869 229.731 1.00 19.70 92 GLY A CA 1
ATOM 636 C C . GLY A 1 95 ? -26.650 -57.752 228.435 1.00 22.45 92 GLY A C 1
ATOM 637 O O . GLY A 1 95 ? -26.974 -56.927 227.567 1.00 20.74 92 GLY A O 1
ATOM 638 N N . LYS A 1 96 ? -25.638 -58.596 228.274 1.00 18.21 93 LYS A N 1
ATOM 639 C CA . LYS A 1 96 ? -24.723 -58.522 227.146 1.00 22.28 93 LYS A CA 1
ATOM 640 C C . LYS A 1 96 ? -24.859 -59.775 226.294 1.00 21.84 93 LYS A C 1
ATOM 641 O O . LYS A 1 96 ? -24.952 -60.886 226.823 1.00 20.69 93 LYS A O 1
ATOM 647 N N . ALA A 1 97 ? -24.889 -59.594 224.975 1.00 19.36 94 ALA A N 1
ATOM 648 C CA . ALA A 1 97 ? -24.886 -60.699 224.028 1.00 19.88 94 ALA A CA 1
ATOM 649 C C . ALA A 1 97 ? -23.805 -60.461 222.987 1.00 21.94 94 ALA A C 1
ATOM 650 O O . ALA A 1 97 ? -23.644 -59.348 222.482 1.00 19.16 94 ALA A O 1
ATOM 652 N N . SER A 1 98 ? -23.057 -61.510 222.679 1.00 19.84 95 SER A N 1
ATOM 653 C CA . SER A 1 98 ? -22.015 -61.461 221.664 1.00 21.50 95 SER A CA 1
ATOM 654 C C . SER A 1 98 ? -22.267 -62.558 220.640 1.00 21.62 95 SER A C 1
ATOM 655 O O . SER A 1 98 ? -22.475 -63.716 221.011 1.00 23.08 95 SER A O 1
ATOM 658 N N . GLY A 1 99 ? -22.265 -62.194 219.359 1.00 21.92 96 GLY A N 1
ATOM 659 C CA . GLY A 1 99 ? -22.319 -63.181 218.298 1.00 19.87 96 GLY A CA 1
ATOM 660 C C . GLY A 1 99 ? -23.668 -63.832 218.072 1.00 21.48 96 GLY A C 1
ATOM 661 O O . GLY A 1 99 ? -23.729 -64.914 217.479 1.00 22.85 96 GLY A O 1
ATOM 662 N N . THR A 1 100 ? -24.757 -63.213 218.515 1.00 17.15 97 THR A N 1
ATOM 663 C CA . THR A 1 100 ? -26.077 -63.785 218.270 1.00 16.70 97 THR A CA 1
ATOM 664 C C . THR A 1 100 ? -26.384 -63.815 216.768 1.00 18.80 97 THR A C 1
ATOM 665 O O . THR A 1 100 ? -26.174 -62.826 216.057 1.00 16.87 97 THR A O 1
ATOM 669 N N . VAL A 1 101 ? -26.856 -64.961 216.279 1.00 17.32 98 VAL A N 1
ATOM 670 C CA . VAL A 1 101 ? -27.261 -65.133 214.883 1.00 15.52 98 VAL A CA 1
ATOM 671 C C . VAL A 1 101 ? -28.779 -65.284 214.842 1.00 17.24 98 VAL A C 1
ATOM 672 O O . VAL A 1 101 ? -29.340 -66.168 215.505 1.00 16.30 98 VAL A O 1
ATOM 676 N N . LEU A 1 102 ? -29.438 -64.438 214.060 1.00 14.08 99 LEU A N 1
ATOM 677 C CA . LEU A 1 102 ? -30.900 -64.438 213.910 1.00 16.58 99 LEU A CA 1
ATOM 678 C C . LEU A 1 102 ? -31.264 -65.033 212.556 1.00 19.09 99 LEU A C 1
ATOM 679 O O . LEU A 1 102 ? -31.127 -64.373 211.518 1.00 17.52 99 LEU A O 1
ATOM 684 N N . ASN A 1 103 ? -31.738 -66.275 212.569 1.00 18.87 100 ASN A N 1
ATOM 685 C CA . ASN A 1 103 ? -32.200 -66.973 211.365 1.00 21.27 100 ASN A CA 1
ATOM 686 C C . ASN A 1 103 ? -33.714 -67.030 211.476 1.00 24.19 100 ASN A C 1
ATOM 687 O O . ASN A 1 103 ? -34.287 -68.044 211.884 1.00 23.60 100 ASN A O 1
ATOM 692 N N . ASP A 1 104 ? -34.369 -65.924 211.133 1.00 21.41 101 ASP A N 1
ATOM 693 C CA . ASP A 1 104 ? -35.802 -65.777 211.366 1.00 23.39 101 ASP A CA 1
ATOM 694 C C . ASP A 1 104 ? -36.119 -65.771 212.859 1.00 22.99 101 ASP A C 1
ATOM 695 O O . ASP A 1 104 ? -37.197 -66.184 213.276 1.00 26.87 101 ASP A O 1
ATOM 700 N N . GLY A 1 105 ? -35.179 -65.312 213.680 1.00 22.26 102 GLY A N 1
ATOM 701 C CA . GLY A 1 105 ? -35.418 -65.093 215.086 1.00 21.66 102 GLY A CA 1
ATOM 702 C C . GLY A 1 105 ? -35.460 -63.611 215.431 1.00 19.36 102 GLY A C 1
ATOM 703 O O . GLY A 1 105 ? -35.127 -62.735 214.627 1.00 19.16 102 GLY A O 1
ATOM 704 N N . ASP A 1 106 ? -35.864 -63.348 216.670 1.00 18.97 103 ASP A N 1
ATOM 705 C CA . ASP A 1 106 ? -35.957 -62.006 217.221 1.00 18.51 103 ASP A CA 1
ATOM 706 C C . ASP A 1 106 ? -34.887 -61.778 218.282 1.00 17.42 103 ASP A C 1
ATOM 707 O O . ASP A 1 106 ? -34.494 -62.695 219.017 1.00 16.34 103 ASP A O 1
ATOM 712 N N . GLN A 1 107 ? -34.42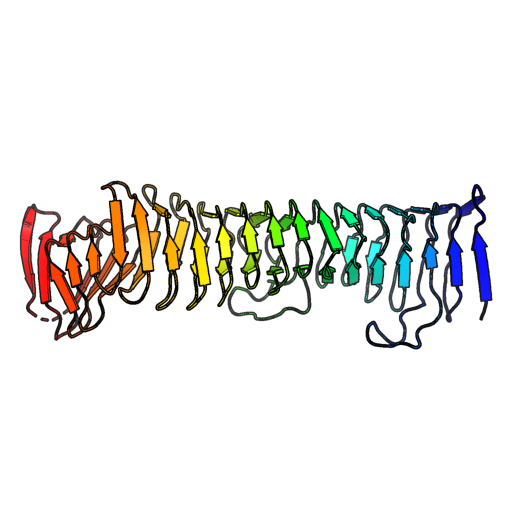2 -60.535 218.363 1.00 16.56 104 GLN A N 1
ATOM 713 C CA . GLN A 1 107 ? -33.619 -60.079 219.490 1.00 16.99 104 GLN A CA 1
ATOM 714 C C . GLN A 1 107 ? -34.138 -58.712 219.899 1.00 17.34 104 GLN A C 1
ATOM 715 O O . GLN A 1 107 ? -34.195 -57.792 219.072 1.00 16.08 104 GLN A O 1
ATOM 721 N N . TRP A 1 108 ? -34.552 -58.589 221.150 1.00 14.35 105 TRP A N 1
ATOM 722 C CA . TRP A 1 108 ? -35.030 -57.329 221.712 1.00 16.07 105 TRP A CA 1
ATOM 723 C C . TRP A 1 108 ? -33.978 -56.825 222.684 1.00 17.58 105 TRP A C 1
ATOM 724 O O . TRP A 1 108 ? -33.665 -57.510 223.670 1.00 16.58 105 TRP A O 1
ATOM 735 N N . ILE A 1 109 ? -33.417 -55.651 222.403 1.00 14.80 106 ILE A N 1
ATOM 736 C CA . ILE A 1 109 ? -32.425 -55.040 223.285 1.00 16.88 106 ILE A CA 1
ATOM 737 C C . ILE A 1 109 ? -33.118 -53.936 224.078 1.00 17.79 106 ILE A C 1
ATOM 738 O O . ILE A 1 109 ? -33.538 -52.917 223.517 1.00 14.43 106 ILE A O 1
ATOM 743 N N . HIS A 1 110 ? -33.258 -54.150 225.381 1.00 16.58 107 HIS A N 1
ATOM 744 C CA . HIS A 1 110 ? -33.887 -53.195 226.284 1.00 18.64 107 HIS A CA 1
ATOM 745 C C . HIS A 1 110 ? -32.846 -52.219 226.822 1.00 18.91 107 HIS A C 1
ATOM 746 O O . HIS A 1 110 ? -31.641 -52.376 226.602 1.00 14.61 107 HIS A O 1
ATOM 753 N N . ALA A 1 111 ? -33.326 -51.203 227.550 1.00 19.92 108 ALA A N 1
ATOM 754 C CA . ALA A 1 111 ? -32.434 -50.226 228.161 1.00 17.27 108 ALA A CA 1
ATOM 755 C C . ALA A 1 111 ? -31.362 -50.925 228.985 1.00 20.91 108 ALA A C 1
ATOM 756 O O . ALA A 1 111 ? -31.647 -51.855 229.748 1.00 21.27 108 ALA A O 1
ATOM 758 N N . GLY A 1 112 ? -30.120 -50.472 228.826 1.00 17.93 109 GLY A N 1
ATOM 759 C CA . GLY A 1 112 ? -29.004 -51.100 229.496 1.00 20.59 109 GLY A CA 1
ATOM 760 C C . GLY A 1 112 ? -28.502 -52.369 228.842 1.00 17.56 109 GLY A C 1
ATOM 761 O O . GLY A 1 112 ? -27.421 -52.841 229.203 1.00 21.17 109 GLY A O 1
ATOM 762 N N . GLY A 1 113 ? -29.258 -52.959 227.915 1.00 17.42 110 GLY A N 1
ATOM 763 C CA . GLY A 1 113 ? -28.762 -54.109 227.189 1.00 18.58 110 GLY A CA 1
ATOM 764 C C . GLY A 1 113 ? -27.782 -53.724 226.089 1.00 18.24 110 GLY A C 1
ATOM 765 O O . GLY A 1 113 ? -27.803 -52.614 225.545 1.00 17.10 110 GLY A O 1
ATOM 766 N N . ARG A 1 114 ? -26.914 -54.668 225.743 1.00 16.97 111 ARG A N 1
ATOM 767 C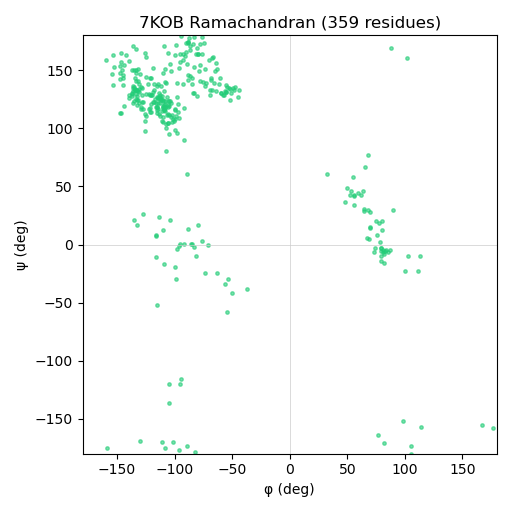 CA . ARG A 1 114 ? -25.839 -54.415 224.783 1.00 21.50 111 ARG A CA 1
ATOM 768 C C . ARG A 1 114 ? -25.611 -55.663 223.944 1.00 19.54 111 ARG A C 1
ATOM 769 O O . ARG A 1 114 ? -25.244 -56.706 224.486 1.00 19.11 111 ARG A O 1
ATOM 777 N N . ALA A 1 115 ? -25.803 -55.553 222.635 1.00 16.57 112 ALA A N 1
ATOM 778 C CA . ALA A 1 115 ? -25.541 -56.655 221.708 1.00 18.08 112 ALA A CA 1
ATOM 779 C C . ALA A 1 115 ? -24.414 -56.260 220.766 1.00 18.61 112 ALA A C 1
ATOM 780 O O . ALA A 1 115 ? -24.524 -55.266 220.036 1.00 17.81 112 ALA A O 1
ATOM 782 N N . SER A 1 116 ? -23.337 -57.037 220.761 1.00 18.04 113 SER A N 1
ATOM 783 C CA . SER A 1 116 ? -22.262 -56.796 219.811 1.00 19.71 113 SER A CA 1
ATOM 784 C C . SER A 1 116 ? -22.147 -57.967 218.842 1.00 19.01 113 SER A C 1
ATOM 785 O O . SER A 1 116 ? -22.304 -59.127 219.231 1.00 22.32 113 SER A O 1
ATOM 788 N N . GLY A 1 117 ? -21.948 -57.646 217.565 1.00 18.07 114 GLY A N 1
ATOM 789 C CA . GLY A 1 117 ? -21.785 -58.642 216.524 1.00 16.41 114 GLY A CA 1
ATOM 790 C C . GLY A 1 117 ? -23.006 -59.478 216.194 1.00 18.75 114 GLY A C 1
ATOM 791 O O . GLY A 1 117 ? -22.859 -60.625 215.778 1.00 15.53 114 GLY A O 1
ATOM 792 N N . THR A 1 118 ? -24.210 -58.950 216.359 1.00 15.34 115 THR A N 1
ATOM 793 C CA . THR A 1 118 ? -25.373 -59.725 215.947 1.00 13.51 115 THR A CA 1
ATOM 794 C C . THR A 1 118 ? -25.392 -59.858 214.426 1.00 14.46 115 THR A C 1
ATOM 795 O O . THR A 1 118 ? -24.995 -58.947 213.696 1.00 15.27 115 THR A O 1
ATOM 799 N N . VAL A 1 119 ? -25.827 -61.008 213.941 1.00 14.69 116 VAL A N 1
ATOM 800 C CA . VAL A 1 119 ? -25.957 -61.246 212.507 1.00 15.85 116 VAL A CA 1
ATOM 801 C C . VAL A 1 119 ? -27.440 -61.439 212.222 1.00 16.76 116 VAL A C 1
ATOM 802 O O . VAL A 1 119 ? -28.051 -62.402 212.704 1.00 16.64 116 VAL A O 1
ATOM 806 N N . ILE A 1 120 ? -28.021 -60.532 211.443 1.00 12.04 117 ILE A N 1
ATOM 807 C CA . ILE A 1 120 ? -29.440 -60.584 211.116 1.00 12.51 117 ILE A CA 1
ATOM 808 C C . ILE A 1 120 ? -29.563 -61.231 209.744 1.00 15.41 117 ILE A C 1
ATOM 809 O O . ILE A 1 120 ? -29.433 -60.565 208.708 1.00 15.15 117 ILE A O 1
ATOM 814 N N . ASN A 1 121 ? -29.816 -62.530 209.733 1.00 16.11 118 ASN A N 1
ATOM 815 C CA . ASN A 1 121 ? -29.985 -63.263 208.489 1.00 17.19 118 ASN A CA 1
ATOM 816 C C . ASN A 1 121 ? -31.456 -63.224 208.082 1.00 19.02 118 ASN A C 1
ATOM 817 O O . ASN A 1 121 ? -32.282 -62.550 208.709 1.00 17.49 118 ASN A O 1
ATOM 822 N N . GLN A 1 122 ? -31.806 -63.970 207.036 1.00 18.78 119 GLN A N 1
ATOM 823 C CA . GLN A 1 122 ? -33.091 -63.776 206.374 1.00 25.59 119 GLN A CA 1
ATOM 824 C C . GLN A 1 122 ? -34.261 -63.943 207.339 1.00 20.57 119 GLN A C 1
ATOM 825 O O . GLN A 1 122 ? -34.355 -64.935 208.066 1.00 19.22 119 GLN A O 1
ATOM 831 N N . ASP A 1 123 ? -35.149 -62.951 207.339 1.00 20.21 120 ASP A N 1
ATOM 832 C CA . ASP A 1 123 ? -36.334 -62.839 208.183 1.00 22.78 120 ASP A CA 1
ATOM 833 C C . ASP A 1 123 ? -36.010 -62.613 209.659 1.00 20.46 120 ASP A C 1
ATOM 834 O O . ASP A 1 123 ? -36.934 -62.565 210.471 1.00 21.12 120 ASP A O 1
ATOM 839 N N . GLY A 1 124 ? -34.739 -62.448 210.025 1.00 18.15 121 GLY A N 1
ATOM 840 C CA . GLY A 1 124 ? -34.401 -62.032 211.371 1.00 18.42 121 GLY A CA 1
ATOM 841 C C . GLY A 1 124 ? -34.837 -60.604 211.662 1.00 19.70 121 GLY A C 1
ATOM 842 O O . GLY A 1 124 ? -35.069 -59.788 210.760 1.00 15.27 121 GLY A O 1
ATOM 843 N N . TYR A 1 125 ? -34.934 -60.297 212.959 1.00 16.07 122 TYR A N 1
ATOM 844 C CA . TYR A 1 125 ? -35.539 -59.047 213.413 1.00 17.65 122 TYR A CA 1
ATOM 845 C C . TYR A 1 125 ? -34.846 -58.599 214.695 1.00 18.22 122 TYR A C 1
ATOM 846 O O . TYR A 1 125 ? -34.958 -59.272 215.726 1.00 15.47 122 TYR A O 1
ATOM 855 N N . GLN A 1 126 ? -34.129 -57.478 214.637 1.00 15.14 123 GLN A N 1
ATOM 856 C CA . GLN A 1 126 ? -33.454 -56.920 215.800 1.00 15.13 123 GLN A CA 1
ATOM 857 C C . GLN A 1 126 ? -34.104 -55.584 216.145 1.00 16.74 123 GLN A C 1
ATOM 858 O O . GLN A 1 126 ? -34.071 -54.649 215.338 1.00 15.59 123 GLN A O 1
ATOM 864 N N . THR A 1 127 ? -34.707 -55.509 217.328 1.00 14.11 124 THR A N 1
ATOM 865 C CA . THR A 1 127 ? -35.364 -54.303 217.823 1.00 16.98 124 THR A CA 1
ATOM 866 C C . THR A 1 127 ? -34.548 -53.738 218.977 1.00 17.13 124 THR A C 1
ATOM 867 O O . THR A 1 127 ? -34.391 -54.401 220.011 1.00 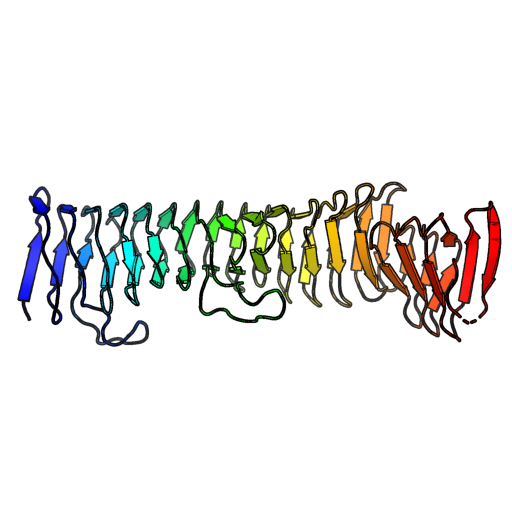17.32 124 THR A O 1
ATOM 871 N N . ILE A 1 128 ? -34.068 -52.506 218.814 1.00 16.22 125 ILE A N 1
ATOM 872 C CA . ILE A 1 128 ? -33.291 -51.815 219.835 1.00 14.61 125 ILE A CA 1
ATOM 873 C C . ILE A 1 128 ? -34.192 -50.776 220.480 1.00 15.71 125 ILE A C 1
ATOM 874 O O . ILE A 1 128 ? -34.554 -49.775 219.846 1.00 16.13 125 ILE A O 1
ATOM 879 N N . LYS A 1 129 ? -34.548 -50.995 221.740 1.00 13.37 126 LYS A N 1
ATOM 880 C CA . LYS A 1 129 ? -35.392 -50.029 222.435 1.00 18.16 126 LYS A CA 1
ATOM 881 C C . LYS A 1 129 ? -34.567 -48.842 222.924 1.00 19.61 126 LYS A C 1
ATOM 882 O O . LYS A 1 129 ? -33.331 -48.884 222.998 1.00 17.74 126 LYS A O 1
ATOM 888 N N . HIS A 1 130 ? -35.282 -47.776 223.269 1.00 18.79 127 HIS A N 1
ATOM 889 C CA . HIS A 1 130 ? -34.678 -46.611 223.898 1.00 20.14 127 HIS A CA 1
ATOM 890 C C . HIS A 1 130 ? -33.775 -47.032 225.056 1.00 20.89 127 HIS A C 1
ATOM 891 O O . HIS A 1 130 ? -34.153 -47.862 225.885 1.00 19.70 127 HIS A O 1
ATOM 898 N N . GLY A 1 131 ? -32.568 -46.468 225.104 1.00 21.29 128 GLY A N 1
ATOM 899 C CA . GLY A 1 131 ? -31.594 -46.865 226.100 1.00 19.69 128 GLY A CA 1
ATOM 900 C C . GLY A 1 131 ? -30.844 -48.157 225.799 1.00 20.20 128 GLY A C 1
ATOM 901 O O . GLY A 1 131 ? -29.936 -48.515 226.560 1.00 18.78 128 GLY A O 1
ATOM 902 N N . GLY A 1 132 ? -31.209 -48.883 224.729 1.00 16.67 129 GLY A N 1
ATOM 903 C CA . GLY A 1 132 ? -30.463 -50.054 224.316 1.00 15.22 129 GLY A CA 1
ATOM 904 C C . GLY A 1 132 ? -29.348 -49.699 223.337 1.00 16.82 129 GLY A C 1
ATOM 905 O O . GLY A 1 132 ? -29.414 -48.680 222.651 1.00 13.88 129 GLY A O 1
ATOM 906 N N . LEU A 1 133 ? -28.314 -50.545 223.284 1.00 16.65 130 LEU A N 1
ATOM 907 C CA . LEU A 1 133 ? -27.142 -50.283 222.451 1.00 16.90 130 LEU A CA 1
ATOM 908 C C . LEU A 1 133 ? -26.718 -51.543 221.705 1.00 18.91 130 LEU A C 1
ATOM 909 O O . LEU A 1 133 ? -26.642 -52.624 222.301 1.00 16.68 130 LEU A O 1
ATOM 914 N N . VAL A 1 134 ? -26.419 -51.405 220.413 1.00 14.32 131 VAL A N 1
ATOM 915 C CA . VAL A 1 134 ? -25.799 -52.493 219.664 1.00 17.02 131 VAL A CA 1
ATOM 916 C C . VAL A 1 134 ? -24.582 -51.963 218.923 1.00 16.89 131 VAL A C 1
ATOM 917 O O . VAL A 1 134 ? -24.535 -50.800 218.515 1.00 16.27 131 VAL A O 1
ATOM 921 N N . THR A 1 135 ? -23.574 -52.822 218.780 1.00 16.48 132 THR A N 1
ATOM 922 C CA . THR A 1 135 ? -22.369 -52.513 218.024 1.00 18.76 132 THR A CA 1
ATOM 923 C C . THR A 1 135 ? -22.029 -53.673 217.099 1.00 16.67 132 THR A C 1
ATOM 924 O O . THR A 1 135 ? -22.258 -54.841 217.434 1.00 18.23 132 THR A O 1
ATOM 928 N N . GLY A 1 136 ? -21.444 -53.345 215.947 1.00 15.60 133 GLY A N 1
ATOM 929 C CA . GLY A 1 136 ? -20.944 -54.357 215.028 1.00 17.21 133 GLY A CA 1
ATOM 930 C C . GLY A 1 136 ? -22.007 -55.253 214.431 1.00 16.84 133 GLY A C 1
ATOM 931 O O . GLY A 1 136 ? -21.723 -56.417 214.116 1.00 16.84 133 GLY A O 1
ATOM 932 N N . THR A 1 137 ? -23.223 -54.745 214.252 1.00 12.35 134 THR A N 1
ATOM 933 C CA . THR A 1 137 ? -24.297 -55.561 213.697 1.00 16.26 134 THR A CA 1
ATOM 934 C C . THR A 1 137 ? -24.122 -55.740 212.192 1.00 16.67 134 THR A C 1
ATOM 935 O O . THR A 1 137 ? -23.748 -54.803 211.477 1.00 14.11 134 THR A O 1
ATOM 939 N N . ILE A 1 138 ? -24.403 -56.948 211.705 1.00 13.99 135 ILE A N 1
ATOM 940 C CA . ILE A 1 138 ? -24.389 -57.237 210.276 1.00 15.36 135 ILE A CA 1
ATOM 941 C C . ILE A 1 138 ? -25.830 -57.454 209.833 1.00 15.53 135 ILE A C 1
ATOM 942 O O . ILE A 1 138 ? -26.486 -58.389 210.303 1.00 15.12 135 ILE A O 1
ATOM 947 N N . VAL A 1 139 ? -26.333 -56.625 208.921 1.00 14.43 136 VAL A N 1
ATOM 948 C CA . VAL A 1 139 ? -27.743 -56.704 208.540 1.00 14.64 136 VAL A CA 1
ATOM 949 C C . VAL A 1 139 ? -27.859 -57.261 207.128 1.00 15.55 136 VAL A C 1
ATOM 950 O O . VAL A 1 139 ? -27.452 -56.603 206.158 1.00 16.13 136 VAL A O 1
ATOM 954 N N . ASN A 1 140 ? -28.475 -58.441 207.001 1.00 12.48 137 ASN A N 1
ATOM 955 C CA . ASN A 1 140 ? -28.601 -59.104 205.705 1.00 15.46 137 ASN A CA 1
ATOM 956 C C . ASN A 1 140 ? -30.047 -59.242 205.246 1.00 17.45 137 ASN A C 1
ATOM 957 O O . ASN A 1 140 ? -30.307 -59.906 204.236 1.00 15.00 137 ASN A O 1
ATOM 962 N N . THR A 1 141 ? -31.000 -58.632 205.942 1.00 15.01 138 THR A N 1
ATOM 963 C CA . THR A 1 141 ? -32.389 -58.883 205.591 1.00 18.94 138 THR A CA 1
ATOM 964 C C . THR A 1 141 ? -33.220 -57.630 205.822 1.00 17.51 138 THR A C 1
ATOM 965 O O . THR A 1 141 ? -32.800 -56.687 206.503 1.00 13.14 138 THR A O 1
ATOM 969 N N . GLY A 1 142 ? -34.418 -57.651 205.246 1.00 18.36 139 GLY A N 1
ATOM 970 C CA . GLY A 1 142 ? -35.411 -56.623 205.432 1.00 18.10 139 GLY A CA 1
ATOM 971 C C . GLY A 1 142 ? -35.674 -55.786 204.199 1.00 19.93 139 GLY A C 1
ATOM 972 O O . GLY A 1 142 ? -36.748 -55.177 204.101 1.00 21.44 139 GLY A O 1
ATOM 973 N N . ALA A 1 143 ? -34.727 -55.721 203.263 1.00 16.64 140 ALA A N 1
ATOM 974 C CA . ALA A 1 143 ? -34.907 -54.922 202.055 1.00 21.90 140 ALA A CA 1
ATOM 975 C C . ALA A 1 143 ? -34.996 -55.785 200.799 1.00 22.01 140 ALA A C 1
ATOM 976 O O . ALA A 1 143 ? -34.732 -55.298 199.696 1.00 22.64 140 ALA A O 1
ATOM 978 N N . GLU A 1 144 ? -35.380 -57.054 200.945 1.00 21.20 141 GLU A N 1
ATOM 979 C CA . GLU A 1 144 ? -35.535 -57.919 199.779 1.00 24.19 141 GLU A CA 1
ATOM 980 C C . GLU A 1 144 ? -36.457 -57.303 198.743 1.00 26.09 141 GLU A C 1
ATOM 981 O O . GLU A 1 144 ? -36.292 -57.557 197.548 1.00 27.04 141 GLU A O 1
ATOM 987 N N . GLY A 1 145 ? -37.427 -56.497 199.173 1.00 28.01 142 GLY A N 1
ATOM 988 C CA . GLY A 1 145 ? -38.398 -55.966 198.239 1.00 24.50 142 GLY A CA 1
ATOM 989 C C . GLY A 1 145 ? -37.988 -54.711 197.517 1.00 27.99 142 GLY A C 1
ATOM 990 O O . GLY A 1 145 ? -38.779 -54.186 196.730 1.00 34.02 142 GLY A O 1
ATOM 991 N N . GLY A 1 146 ? -36.788 -54.197 197.776 1.00 29.03 143 GLY A N 1
ATOM 992 C CA . GLY A 1 146 ? -36.286 -53.040 197.077 1.00 30.34 143 GLY A CA 1
ATOM 993 C C . GLY A 1 146 ? -36.788 -51.720 197.625 1.00 32.44 143 GLY A C 1
ATOM 994 O O . GLY A 1 146 ? -37.416 -51.653 198.686 1.00 27.65 143 GLY A O 1
ATOM 995 N N . PRO A 1 147 ? -36.506 -50.631 196.900 1.00 35.11 144 PRO A N 1
ATOM 996 C CA . PRO A 1 147 ? -36.907 -49.298 197.391 1.00 35.16 144 PRO A CA 1
ATOM 997 C C . PRO A 1 147 ? -38.405 -49.129 197.514 1.00 35.14 144 PRO A C 1
ATOM 998 O O . PRO A 1 147 ? -38.857 -48.286 198.296 1.00 38.20 144 PRO A O 1
ATOM 1002 N N . ASP A 1 148 ? -39.196 -49.889 196.757 1.00 34.38 145 ASP A N 1
ATOM 1003 C CA . ASP A 1 148 ? -40.642 -49.757 196.855 1.00 38.21 145 ASP A CA 1
ATOM 1004 C C . ASP A 1 148 ? -41.231 -50.526 198.026 1.00 36.85 145 ASP A C 1
ATOM 1005 O O . ASP A 1 148 ? -42.414 -50.347 198.328 1.00 38.90 145 ASP A O 1
ATOM 1010 N N . SER A 1 149 ? -40.448 -51.366 198.693 1.00 34.23 146 SER A N 1
ATOM 1011 C CA . SER A 1 149 ? -40.966 -52.140 199.812 1.00 33.28 146 SER A CA 1
ATOM 1012 C C . SER A 1 149 ? -40.938 -51.308 201.091 1.00 30.97 146 SER A C 1
ATOM 1013 O O . SER A 1 149 ? -39.913 -50.707 201.433 1.00 30.91 146 SER A O 1
ATOM 1016 N N . GLU A 1 150 ? -42.067 -51.279 201.801 1.00 27.59 147 GLU A N 1
ATOM 1017 C CA . GLU A 1 150 ? -42.167 -50.598 203.084 1.00 31.52 147 GLU A CA 1
ATOM 1018 C C . GLU A 1 150 ? -42.157 -51.574 204.265 1.00 31.51 147 GLU A C 1
ATOM 1019 O O . GLU A 1 150 ? -42.583 -51.225 205.372 1.00 27.62 147 GLU A O 1
ATOM 1025 N N . ASN A 1 151 ? -41.651 -52.785 204.051 1.00 28.29 148 ASN A N 1
ATOM 1026 C CA . ASN A 1 151 ? -41.519 -53.753 205.126 1.00 27.24 148 ASN A CA 1
ATOM 1027 C C . ASN A 1 151 ? -40.690 -53.186 206.270 1.00 28.37 148 ASN A C 1
ATOM 1028 O O . ASN A 1 151 ? -39.618 -52.618 206.051 1.00 24.07 148 ASN A O 1
ATOM 1033 N N . VAL A 1 152 ? -41.194 -53.335 207.498 1.00 29.42 149 VAL A N 1
ATOM 1034 C CA . VAL A 1 152 ? -40.417 -52.975 208.686 1.00 26.82 149 VAL A CA 1
ATOM 1035 C C . VAL A 1 152 ? -40.506 -54.109 209.701 1.00 28.20 149 VAL A C 1
ATOM 1036 O O . VAL A 1 152 ? -40.194 -53.925 210.880 1.00 25.70 149 VAL A O 1
ATOM 1040 N N . SER A 1 153 ? -40.914 -55.296 209.258 1.00 26.23 150 SER A N 1
ATOM 1041 C CA . SER A 1 153 ? -41.094 -56.410 210.178 1.00 28.46 150 SER A CA 1
ATOM 1042 C C . SER A 1 153 ? -39.887 -57.341 210.232 1.00 24.09 150 SER A C 1
ATOM 1043 O O . SER A 1 153 ? -39.910 -58.324 210.985 1.00 22.32 150 SER A O 1
ATOM 1046 N N . THR A 1 154 ? -38.850 -57.070 209.442 1.00 20.22 151 THR A N 1
ATOM 1047 C CA . THR A 1 154 ? -37.595 -57.808 209.504 1.00 19.90 151 THR A CA 1
ATOM 1048 C C . THR A 1 154 ? -36.465 -56.810 209.284 1.00 18.51 151 THR A C 1
ATOM 1049 O O . THR A 1 154 ? -36.688 -55.694 208.816 1.00 19.92 151 THR A O 1
ATOM 1053 N N . GLY A 1 155 ? -35.248 -57.202 209.639 1.00 16.17 152 GLY A N 1
ATOM 1054 C CA . GLY A 1 155 ? -34.148 -56.255 209.600 1.00 15.78 152 GLY A CA 1
ATOM 1055 C C . GLY A 1 155 ? -33.861 -55.660 210.971 1.00 16.94 152 GLY A C 1
ATOM 1056 O O . GLY A 1 155 ? -34.120 -56.314 211.989 1.00 14.00 152 GLY A O 1
ATOM 1057 N N . GLN A 1 156 ? -33.324 -54.436 211.016 1.00 12.40 153 GLN A N 1
ATOM 1058 C CA . GLN A 1 156 ? -32.883 -53.808 212.260 1.00 14.01 153 GLN A CA 1
ATOM 1059 C C . GLN A 1 156 ? -33.685 -52.535 212.496 1.00 16.14 153 GLN A C 1
ATOM 1060 O O . GLN A 1 156 ? -33.681 -51.630 211.650 1.00 14.70 153 GLN A O 1
ATOM 1066 N N . MET A 1 157 ? -34.367 -52.469 213.646 1.00 14.90 154 MET A N 1
ATOM 1067 C CA . MET A 1 157 ? -35.190 -51.330 214.047 1.00 14.21 154 MET A CA 1
ATOM 1068 C C . MET A 1 157 ? -34.497 -50.616 215.200 1.00 16.02 154 MET A C 1
ATOM 1069 O O . MET A 1 157 ? -34.263 -51.218 216.258 1.00 15.59 154 MET A O 1
ATOM 1074 N N . VAL A 1 158 ? -34.164 -49.341 215.004 1.00 15.80 155 VAL A N 1
ATOM 1075 C CA . VAL A 1 158 ? -33.299 -48.617 215.930 1.00 14.40 155 VAL A CA 1
ATOM 1076 C C . VAL A 1 158 ? -34.119 -47.574 216.676 1.00 14.10 155 VAL A C 1
ATOM 1077 O O . VAL A 1 158 ? -34.477 -46.530 216.117 1.00 13.93 155 VAL A O 1
ATOM 1081 N N . GLY A 1 159 ? -34.404 -47.855 217.949 1.00 15.28 156 GLY A N 1
ATOM 1082 C CA . GLY A 1 159 ? -35.000 -46.890 218.853 1.00 15.80 156 GLY A CA 1
ATOM 1083 C C . GLY A 1 159 ? -34.009 -46.430 219.907 1.00 15.98 156 GLY A C 1
ATOM 1084 O O . GLY A 1 159 ? -34.216 -45.409 220.566 1.00 21.01 156 GLY A O 1
ATOM 1085 N N . GLY A 1 160 ? -32.922 -47.174 220.081 1.00 16.71 157 GLY A N 1
ATOM 1086 C CA . GLY A 1 160 ? -31.832 -46.738 220.941 1.00 16.56 157 GLY A CA 1
ATOM 1087 C C . GLY A 1 160 ? -30.652 -46.271 220.108 1.00 14.92 157 GLY A C 1
ATOM 1088 O O . GLY A 1 160 ? -30.795 -45.341 219.305 1.00 13.70 157 GLY A O 1
ATOM 1089 N N . ILE A 1 161 ? -29.494 -46.910 220.258 1.00 14.16 158 ILE A N 1
ATOM 1090 C CA . ILE A 1 161 ? -28.286 -46.528 219.527 1.00 14.32 158 ILE A CA 1
ATOM 1091 C C . ILE A 1 161 ? -27.690 -47.752 218.834 1.00 16.16 158 ILE A C 1
ATOM 1092 O O . ILE A 1 161 ? -27.481 -48.792 219.471 1.00 14.09 158 ILE A O 1
ATOM 1097 N N . ALA A 1 162 ? -27.423 -47.627 217.532 1.00 10.84 159 ALA A N 1
ATOM 1098 C CA . ALA A 1 162 ? -26.685 -48.626 216.770 1.00 12.98 159 ALA A CA 1
ATOM 1099 C C . ALA A 1 162 ? -25.350 -48.048 216.312 1.00 15.17 159 ALA A C 1
ATOM 1100 O O . ALA A 1 162 ? -25.309 -47.013 215.639 1.00 15.20 159 ALA A O 1
ATOM 1102 N N . GLU A 1 163 ? -24.267 -48.728 216.651 1.00 15.08 160 GLU A N 1
ATOM 1103 C CA . GLU A 1 163 ? -22.925 -48.290 216.299 1.00 16.14 160 GLU A CA 1
ATOM 1104 C C . GLU A 1 163 ? -22.263 -49.321 215.399 1.00 16.38 160 GLU A C 1
ATOM 1105 O O . GLU A 1 163 ? -22.372 -50.525 215.647 1.00 16.94 160 GLU A O 1
ATOM 1111 N N . SER A 1 164 ? -21.562 -48.844 214.370 1.00 14.69 161 SER A N 1
ATOM 1112 C CA . SER A 1 164 ? -20.746 -49.686 213.490 1.00 19.06 161 SER A CA 1
ATOM 1113 C C . SER A 1 164 ? -21.567 -50.828 212.897 1.00 16.62 161 SER A C 1
ATOM 1114 O O . SER A 1 164 ? -21.269 -52.011 213.081 1.00 17.15 161 SER A O 1
ATOM 1117 N N . THR A 1 165 ? -22.632 -50.452 212.205 1.00 14.43 162 THR A N 1
ATOM 1118 C CA . THR A 1 165 ? -23.488 -51.412 211.520 1.00 15.75 162 THR A CA 1
ATOM 1119 C C . THR A 1 165 ? -23.025 -51.571 210.071 1.00 18.17 162 THR A C 1
ATOM 1120 O O . THR A 1 165 ? -22.687 -50.591 209.402 1.00 16.13 162 THR A O 1
ATOM 1124 N N . THR A 1 166 ? -23.004 -52.806 209.589 1.00 15.24 163 THR A N 1
ATOM 1125 C CA . THR A 1 166 ? -22.776 -53.082 208.175 1.00 16.91 163 THR A CA 1
ATOM 1126 C C . THR A 1 166 ? -24.096 -53.548 207.590 1.00 15.04 163 THR A C 1
ATOM 1127 O O . THR A 1 166 ? -24.687 -54.509 208.097 1.00 14.18 163 THR A O 1
ATOM 1131 N N . ILE A 1 167 ? -24.571 -52.857 206.552 1.00 14.20 164 ILE A N 1
ATOM 1132 C CA . ILE A 1 167 ? -25.812 -53.215 205.877 1.00 14.47 164 ILE A CA 1
ATOM 1133 C C . ILE A 1 167 ? -25.448 -53.751 204.502 1.00 17.03 164 ILE A C 1
ATOM 1134 O O . ILE A 1 167 ? -25.024 -52.999 203.615 1.00 15.28 164 ILE A O 1
ATOM 1139 N N . ASN A 1 168 ? -25.632 -55.051 204.324 1.00 15.23 165 ASN A N 1
ATOM 1140 C CA . ASN A 1 168 ? -25.317 -55.734 203.088 1.00 15.83 165 ASN A CA 1
ATOM 1141 C C . ASN A 1 168 ? -26.526 -55.699 202.151 1.00 17.24 165 ASN A C 1
ATOM 1142 O O . ASN A 1 168 ? -27.605 -55.206 202.502 1.00 15.98 165 ASN A O 1
ATOM 1147 N N . LYS A 1 169 ? -26.324 -56.190 200.930 1.00 14.62 166 LYS A N 1
ATOM 1148 C CA . LYS A 1 169 ? -27.435 -56.423 200.014 1.00 18.78 166 LYS A CA 1
ATOM 1149 C C . LYS A 1 169 ? -28.595 -57.093 200.747 1.00 19.73 166 LYS A C 1
ATOM 1150 O O . LYS A 1 169 ? -28.399 -58.069 201.473 1.00 17.33 166 LYS A O 1
ATOM 1156 N N . ASN A 1 170 ? -29.806 -56.569 200.547 1.00 16.45 167 ASN A N 1
ATOM 1157 C CA . ASN A 1 170 ? -31.055 -57.037 201.139 1.00 19.47 167 ASN A CA 1
ATOM 1158 C C . ASN A 1 170 ? -31.238 -56.567 202.588 1.00 18.00 167 ASN A C 1
ATOM 1159 O O . ASN A 1 170 ? -32.289 -56.853 203.177 1.00 17.78 167 ASN A O 1
ATOM 1164 N N . GLY A 1 171 ? -30.272 -55.869 203.178 1.00 15.13 168 GLY A N 1
ATOM 1165 C CA . GLY A 1 171 ? -30.389 -55.419 204.560 1.00 16.06 168 GLY A CA 1
ATOM 1166 C C . GLY A 1 171 ? -31.136 -54.102 204.666 1.00 16.70 168 GLY A C 1
ATOM 1167 O O . GLY A 1 171 ? -31.000 -53.218 203.820 1.00 13.88 168 GLY A O 1
ATOM 1168 N N . ARG A 1 172 ? -31.931 -53.978 205.728 1.00 13.95 169 ARG A N 1
ATOM 1169 C CA . ARG A 1 172 ? -32.661 -52.757 206.008 1.00 16.90 169 ARG A CA 1
ATOM 1170 C C . ARG A 1 172 ? -32.483 -52.364 207.466 1.00 16.39 169 ARG A C 1
ATOM 1171 O O . ARG A 1 172 ? -32.695 -53.181 208.371 1.00 13.60 169 ARG A O 1
ATOM 1179 N N . GLN A 1 173 ? -32.084 -51.123 207.685 1.00 13.69 170 GLN A N 1
ATOM 1180 C CA . GLN A 1 173 ? -32.089 -50.499 209.001 1.00 15.22 170 GLN A CA 1
ATOM 1181 C C . GLN A 1 173 ? -33.106 -49.365 208.996 1.00 14.94 170 GLN A C 1
ATOM 1182 O O . GLN A 1 173 ? -33.096 -48.529 208.083 1.00 15.11 170 GLN A O 1
ATOM 1188 N N . VAL A 1 174 ? -33.981 -49.335 210.002 1.00 13.81 171 VAL A N 1
ATOM 1189 C CA . VAL A 1 174 ? -34.903 -48.220 210.195 1.00 13.80 171 VAL A CA 1
ATOM 1190 C C . VAL A 1 174 ? -34.569 -47.528 211.513 1.00 16.10 171 VAL A C 1
ATOM 1191 O O . VAL A 1 174 ? -34.511 -48.174 212.571 1.00 14.28 171 VAL A O 1
ATOM 1195 N N . ILE A 1 175 ? -34.361 -46.217 211.455 1.00 11.97 172 ILE A N 1
ATOM 1196 C CA . ILE A 1 175 ? -34.085 -45.417 212.645 1.00 13.01 172 ILE A CA 1
ATOM 1197 C C . ILE A 1 175 ? -35.358 -44.662 212.998 1.00 16.21 172 ILE A C 1
ATOM 1198 O O . ILE A 1 175 ? -35.759 -43.736 212.279 1.00 13.68 172 ILE A O 1
ATOM 1203 N N . TRP A 1 176 ? -35.996 -45.058 214.099 1.00 15.39 173 TRP A N 1
ATOM 1204 C CA . TRP A 1 176 ? -37.213 -44.399 214.536 1.00 17.87 173 TRP A CA 1
ATOM 1205 C C . TRP A 1 176 ? -36.865 -43.045 215.144 1.00 19.37 173 TRP A C 1
ATOM 1206 O O . TRP A 1 176 ? -35.699 -42.697 215.321 1.00 16.44 173 TRP A O 1
ATOM 1217 N N . SER A 1 177 ? -37.908 -42.272 215.459 1.00 19.51 174 SER A N 1
ATOM 1218 C CA . SER A 1 177 ? -37.703 -40.876 215.817 1.00 20.98 174 SER A CA 1
ATOM 1219 C C . SER A 1 177 ? -36.728 -40.716 216.982 1.00 20.82 174 SER A C 1
ATOM 1220 O O . SER A 1 177 ? -35.970 -39.742 217.036 1.00 23.20 174 SER A O 1
ATOM 1223 N N . SER A 1 178 ? -36.728 -41.648 217.925 1.00 18.48 175 SER A N 1
ATOM 1224 C CA . SER A 1 178 ? -35.867 -41.520 219.093 1.00 20.77 175 SER A CA 1
ATOM 1225 C C . SER A 1 178 ? -34.505 -42.187 218.915 1.00 20.99 175 SER A C 1
ATOM 1226 O O . SER A 1 178 ? -33.686 -42.146 219.846 1.00 16.85 175 SER A O 1
ATOM 1229 N N . GLY A 1 179 ? -34.238 -42.794 217.745 1.00 14.54 176 GLY A N 1
ATOM 1230 C CA . GLY A 1 179 ? -33.055 -43.599 217.553 1.00 16.24 176 GLY A CA 1
ATOM 1231 C C . GLY A 1 179 ? -31.882 -42.855 216.933 1.00 13.07 176 GLY A C 1
ATOM 1232 O O . GLY A 1 179 ? -32.025 -41.788 216.335 1.00 11.07 176 GLY A O 1
ATOM 1233 N N . ILE A 1 180 ? -30.715 -43.466 217.051 1.00 10.03 177 ILE A N 1
ATOM 1234 C CA . ILE A 1 180 ? -29.477 -42.916 216.521 1.00 13.97 177 ILE A CA 1
ATOM 1235 C C . ILE A 1 180 ? -28.664 -44.043 215.909 1.00 13.95 177 ILE A C 1
ATOM 1236 O O . ILE A 1 180 ? -28.430 -45.064 216.563 1.00 12.66 177 ILE A O 1
ATOM 1241 N N . ALA A 1 181 ? -28.215 -43.864 214.671 1.00 11.41 178 ALA A N 1
ATOM 1242 C CA . ALA A 1 181 ? -27.234 -44.763 214.077 1.00 13.82 178 ALA A CA 1
ATOM 1243 C C . ALA A 1 181 ? -25.939 -44.005 213.831 1.00 16.62 178 ALA A C 1
ATOM 1244 O O . ALA A 1 181 ? -25.939 -42.949 213.184 1.00 18.15 178 ALA A O 1
ATOM 1246 N N . ARG A 1 182 ? -24.839 -44.549 214.336 1.00 16.75 179 ARG A N 1
ATOM 1247 C CA . ARG A 1 182 ? -23.517 -43.969 214.148 1.00 18.49 179 ARG A CA 1
ATOM 1248 C C . ARG A 1 182 ? -22.631 -44.950 213.401 1.00 18.05 179 ARG A C 1
ATOM 1249 O O . ARG A 1 182 ? -22.546 -46.124 213.780 1.00 17.52 179 ARG A O 1
ATOM 1257 N N . ASP A 1 183 ? -21.965 -44.455 212.356 1.00 17.35 180 ASP A N 1
ATOM 1258 C CA . ASP A 1 183 ? -20.895 -45.156 211.652 1.00 19.82 180 ASP A CA 1
ATOM 1259 C C . ASP A 1 183 ? -21.437 -46.391 210.954 1.00 20.35 180 ASP A C 1
ATOM 1260 O O . ASP A 1 183 ? -21.104 -47.523 211.320 1.00 24.57 180 ASP A O 1
ATOM 1265 N N . THR A 1 184 ? -22.272 -46.175 209.951 1.00 17.75 181 THR A N 1
ATOM 1266 C CA . THR A 1 184 ? -22.946 -47.231 209.218 1.00 18.38 181 THR A CA 1
ATOM 1267 C C . THR A 1 184 ? -22.345 -47.355 207.825 1.00 20.29 181 THR A C 1
ATOM 1268 O O . THR A 1 184 ? -22.039 -46.347 207.183 1.00 21.11 181 THR A O 1
ATOM 1272 N N . LEU A 1 185 ? -22.189 -48.588 207.364 1.00 21.09 182 LEU A N 1
ATOM 1273 C CA . LEU A 1 185 ? -21.693 -48.890 206.029 1.00 17.83 182 LEU A CA 1
ATOM 1274 C C . LEU A 1 185 ? -22.807 -49.604 205.280 1.00 17.02 182 LEU A C 1
ATOM 1275 O O . LEU A 1 185 ? -23.327 -50.615 205.765 1.00 13.94 182 LEU A O 1
ATOM 1280 N N . ILE A 1 186 ? -23.184 -49.073 204.117 1.00 16.33 183 ILE A N 1
ATOM 1281 C CA . ILE A 1 186 ? -24.349 -49.560 203.372 1.00 16.48 183 ILE A CA 1
ATOM 1282 C C . ILE A 1 186 ? -23.913 -49.919 201.954 1.00 16.94 183 ILE A C 1
ATOM 1283 O O . ILE A 1 186 ? -23.573 -49.034 201.157 1.00 15.52 183 ILE A O 1
ATOM 1288 N N . TYR A 1 187 ? -23.954 -51.206 201.631 1.00 15.56 184 TYR A N 1
ATOM 1289 C CA . TYR A 1 187 ? -23.620 -51.704 200.310 1.00 16.75 184 TYR A CA 1
ATOM 1290 C C . TYR A 1 187 ? -24.830 -51.669 199.374 1.00 18.21 184 TYR A C 1
ATOM 1291 O O . TYR A 1 187 ? -25.976 -51.486 199.796 1.00 14.86 184 TYR A O 1
ATOM 1300 N N . THR A 1 188 ? -24.551 -51.862 198.077 1.00 17.21 185 THR A N 1
ATOM 1301 C CA . THR A 1 188 ? -25.594 -51.936 197.062 1.00 16.77 185 THR A CA 1
ATOM 1302 C C . THR A 1 188 ? -26.691 -52.900 197.486 1.00 17.88 185 THR A C 1
ATOM 1303 O O . THR A 1 188 ? -26.413 -54.021 197.913 1.00 17.91 185 THR A O 1
ATOM 1307 N N . GLY A 1 189 ? -27.945 -52.484 197.325 1.00 17.41 186 GLY A N 1
ATOM 1308 C CA . GLY A 1 189 ? -29.050 -53.324 197.736 1.00 18.97 186 GLY A CA 1
ATOM 1309 C C . GLY A 1 189 ? -29.415 -53.229 199.208 1.00 17.95 186 GLY A C 1
ATOM 1310 O O . GLY A 1 189 ? -30.391 -53.860 199.629 1.00 18.39 186 GLY A O 1
ATOM 1311 N N . GLY A 1 190 ? -28.659 -52.483 200.008 1.00 16.45 187 GLY A N 1
ATOM 1312 C CA . GLY A 1 190 ? -29.019 -52.233 201.389 1.00 17.23 187 GLY A CA 1
ATOM 1313 C C . GLY A 1 190 ? -29.576 -50.831 201.548 1.00 16.44 187 GLY A C 1
ATOM 1314 O O . GLY A 1 190 ? -29.285 -49.944 200.744 1.00 16.41 187 GLY A O 1
ATOM 1315 N N . ASP A 1 191 ? -30.387 -50.619 202.586 1.00 15.71 188 ASP A N 1
ATOM 1316 C CA . ASP A 1 191 ? -30.906 -49.278 202.777 1.00 13.73 188 ASP A CA 1
ATOM 1317 C C . ASP A 1 191 ? -31.073 -48.965 204.255 1.00 16.21 188 ASP A C 1
ATOM 1318 O O . ASP A 1 191 ? -31.169 -49.856 205.113 1.00 15.41 188 ASP A O 1
ATOM 1323 N N . GLN A 1 192 ? -31.078 -47.660 204.531 1.00 15.05 189 GLN A N 1
ATOM 1324 C CA . GLN A 1 192 ? -31.266 -47.084 205.851 1.00 13.71 189 GLN A CA 1
ATOM 1325 C C . GLN A 1 192 ? -32.329 -46.006 205.722 1.00 13.63 189 GLN A C 1
ATOM 1326 O O . GLN A 1 192 ? -32.253 -45.174 204.810 1.00 14.42 189 GLN A O 1
ATOM 1332 N N . THR A 1 193 ? -33.326 -46.032 206.604 1.00 14.53 190 THR A N 1
ATOM 1333 C CA . THR A 1 193 ? -34.388 -45.028 206.640 1.00 14.40 190 THR A CA 1
ATOM 1334 C C . THR A 1 193 ? -34.255 -44.214 207.924 1.00 16.53 190 THR A C 1
ATOM 1335 O O . THR A 1 193 ? -34.212 -44.783 209.023 1.00 13.57 190 THR A O 1
ATOM 1339 N N . VAL A 1 194 ? -34.203 -42.887 207.793 1.00 11.49 191 VAL A N 1
ATOM 1340 C CA . VAL A 1 194 ? -33.886 -42.017 208.918 1.00 13.14 191 VAL A CA 1
ATOM 1341 C C . VAL A 1 194 ? -35.132 -41.227 209.294 1.00 15.92 191 VAL A C 1
ATOM 1342 O O . VAL A 1 194 ? -35.551 -40.309 208.571 1.00 15.08 191 VAL A O 1
ATOM 1346 N N . HIS A 1 195 ? -35.740 -41.608 210.414 1.00 14.49 192 HIS A N 1
ATOM 1347 C CA . HIS A 1 195 ? -36.671 -40.750 211.135 1.00 15.12 192 HIS A CA 1
ATOM 1348 C C . HIS A 1 195 ? -36.014 -40.061 212.314 1.00 18.40 192 HIS A C 1
ATOM 1349 O O . HIS A 1 195 ? -36.443 -38.964 212.698 1.00 17.71 192 HIS A O 1
ATOM 1356 N N . GLY A 1 196 ? -35.004 -40.701 212.910 1.00 16.52 193 GLY A N 1
ATOM 1357 C CA . GLY A 1 196 ? -34.235 -40.117 213.988 1.00 16.23 193 GLY A CA 1
ATOM 1358 C C . GLY A 1 196 ? -32.974 -39.436 213.486 1.00 17.17 193 GLY A C 1
ATOM 1359 O O . GLY A 1 196 ? -33.040 -38.449 212.741 1.00 14.00 193 GLY A O 1
ATOM 1360 N N . GLU A 1 197 ? -31.813 -39.952 213.874 1.00 12.52 194 GLU A N 1
ATOM 1361 C CA . GLU A 1 197 ? -30.550 -39.351 213.475 1.00 14.39 194 GLU A CA 1
ATOM 1362 C C . GLU A 1 197 ? -29.566 -40.403 212.992 1.00 15.35 194 GLU A C 1
ATOM 1363 O O . GLU A 1 197 ? -29.482 -41.503 213.551 1.00 12.93 194 GLU A O 1
ATOM 1369 N N . ALA A 1 198 ? -28.794 -40.037 211.974 1.00 13.87 195 ALA A N 1
ATOM 1370 C CA . ALA A 1 198 ? -27.701 -40.852 211.471 1.00 14.28 195 ALA A CA 1
ATOM 1371 C C . ALA A 1 198 ? -26.460 -39.978 211.351 1.00 17.44 195 ALA A C 1
ATOM 1372 O O . ALA A 1 198 ? -26.535 -38.851 210.843 1.00 15.52 195 ALA A O 1
ATOM 1374 N N . HIS A 1 199 ? -25.322 -40.488 211.826 1.00 14.00 196 HIS A N 1
ATOM 1375 C CA . HIS A 1 199 ? -24.069 -39.738 211.813 1.00 17.70 196 HIS A CA 1
ATOM 1376 C C . HIS A 1 199 ? -22.969 -40.639 211.280 1.00 18.38 196 HIS A C 1
ATOM 1377 O O . HIS A 1 199 ? -22.753 -41.732 211.815 1.00 17.83 196 HIS A O 1
ATOM 1384 N N . ASN A 1 200 ? -22.272 -40.181 210.237 1.00 16.52 197 ASN A N 1
ATOM 1385 C CA . ASN A 1 200 ? -21.187 -40.944 209.615 1.00 18.03 197 ASN A CA 1
ATOM 1386 C C . ASN A 1 200 ? -21.743 -42.176 208.914 1.00 19.88 197 ASN A C 1
ATOM 1387 O O . ASN A 1 200 ? -21.653 -43.288 209.447 1.00 19.73 197 ASN A O 1
ATOM 1392 N N . THR A 1 201 ? -22.331 -41.994 207.737 1.00 18.57 198 THR A N 1
ATOM 1393 C CA . THR A 1 201 ? -22.901 -43.089 206.965 1.00 15.71 198 THR A CA 1
ATOM 1394 C C . THR A 1 201 ? -22.182 -43.155 205.633 1.00 17.62 198 THR A C 1
ATOM 1395 O O . THR A 1 201 ? -22.047 -42.139 204.947 1.00 16.98 198 THR A O 1
ATOM 1399 N N . ARG A 1 202 ? -21.702 -44.335 205.270 1.00 16.99 199 ARG A N 1
ATOM 1400 C CA . ARG A 1 202 ? -20.994 -44.512 204.012 1.00 18.34 199 ARG A CA 1
ATOM 1401 C C . ARG A 1 202 ? -21.867 -45.315 203.051 1.00 16.19 199 ARG A C 1
ATOM 1402 O O . ARG A 1 202 ? -22.159 -46.487 203.306 1.00 15.11 199 ARG A O 1
ATOM 1410 N N . LEU A 1 203 ? -22.272 -44.689 201.945 1.00 15.92 200 LEU A N 1
ATOM 1411 C CA . LEU A 1 203 ? -23.062 -45.358 200.903 1.00 17.56 200 LEU A CA 1
ATOM 1412 C C . LEU A 1 203 ? -22.128 -45.941 199.848 1.00 19.48 200 LEU A C 1
ATOM 1413 O O . LEU A 1 203 ? -21.795 -45.306 198.841 1.00 18.69 200 LEU A O 1
ATOM 1418 N N . GLU A 1 204 ? -21.721 -47.181 200.077 1.00 19.31 201 GLU A N 1
ATOM 1419 C CA . GLU A 1 204 ? -20.925 -47.921 199.106 1.00 18.57 201 GLU A CA 1
ATOM 1420 C C . GLU A 1 204 ? -21.852 -48.673 198.147 1.00 17.21 201 GLU A C 1
ATOM 1421 O O . GLU A 1 204 ? -21.856 -49.892 198.068 1.00 20.40 201 GLU A O 1
ATOM 1427 N N . GLY A 1 205 ? -22.684 -47.902 197.436 1.00 18.83 202 GLY A N 1
ATOM 1428 C CA . GLY A 1 205 ? -23.725 -48.438 196.588 1.00 17.57 202 GLY A CA 1
ATOM 1429 C C . GLY A 1 205 ? -25.119 -48.422 197.191 1.00 19.60 202 GLY A C 1
ATOM 1430 O O . GLY A 1 205 ? -26.100 -48.445 196.436 1.00 18.98 202 GLY A O 1
ATOM 1431 N N . GLY A 1 206 ? -25.241 -48.373 198.525 1.00 16.33 20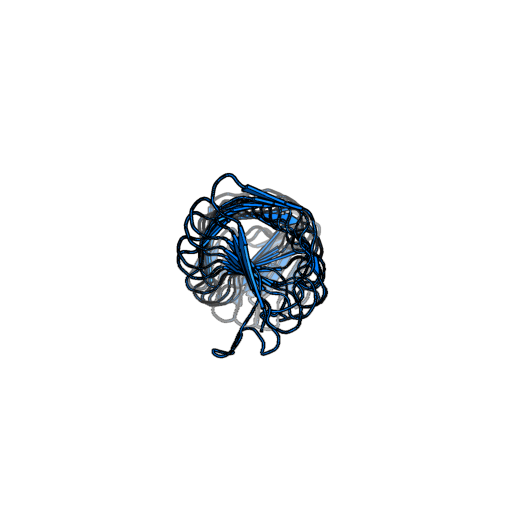3 GLY A N 1
ATOM 1432 C CA . GLY A 1 206 ? -26.536 -48.426 199.180 1.00 15.57 203 GLY A CA 1
ATOM 1433 C C . GLY A 1 206 ? -27.266 -47.080 199.242 1.00 17.68 203 GLY A C 1
ATOM 1434 O O . GLY A 1 206 ? -26.796 -46.050 198.759 1.00 14.92 203 GLY A O 1
ATOM 1435 N N . ASN A 1 207 ? -28.445 -47.109 199.877 1.00 15.19 204 ASN A N 1
ATOM 1436 C CA . ASN A 1 207 ? -29.391 -46.003 199.890 1.00 14.46 204 ASN A CA 1
ATOM 1437 C C . ASN A 1 207 ? -29.656 -45.541 201.315 1.00 15.90 204 ASN A C 1
ATOM 1438 O O . ASN A 1 207 ? -29.735 -46.353 202.249 1.00 14.77 204 ASN A O 1
ATOM 1443 N N . GLN A 1 208 ? -29.811 -44.231 201.470 1.00 13.93 205 GLN A N 1
ATOM 1444 C CA . GLN A 1 208 ? -30.224 -43.624 202.730 1.00 14.07 205 GLN A CA 1
ATOM 1445 C C . GLN A 1 208 ? -31.411 -42.734 202.425 1.00 14.62 205 GLN A C 1
ATOM 1446 O O . GLN A 1 208 ? -31.319 -41.844 201.570 1.00 14.19 205 GLN A O 1
ATOM 1452 N N . TYR A 1 209 ? -32.524 -42.987 203.096 1.00 12.79 206 TYR A N 1
ATOM 1453 C CA . TYR A 1 209 ? -33.738 -42.211 202.908 1.00 13.47 206 TYR A CA 1
ATOM 1454 C C . TYR A 1 209 ? -33.968 -41.384 204.161 1.00 16.41 206 TYR A C 1
ATOM 1455 O O . TYR A 1 209 ? -34.152 -41.946 205.246 1.00 15.41 206 TYR A O 1
ATOM 1464 N N . VAL A 1 210 ? -33.940 -40.060 204.023 1.00 13.65 207 VAL A N 1
ATOM 1465 C CA . VAL A 1 210 ? -34.125 -39.156 205.156 1.00 15.95 207 VAL A CA 1
ATOM 1466 C C . VAL A 1 210 ? -35.568 -38.677 205.141 1.00 15.66 207 VAL A C 1
ATOM 1467 O O . VAL A 1 210 ? -35.959 -37.860 204.300 1.00 16.24 207 VAL A O 1
ATOM 1471 N N . HIS A 1 211 ? -36.361 -39.174 206.082 1.00 13.12 208 HIS A N 1
ATOM 1472 C CA . HIS A 1 211 ? -37.767 -38.831 206.130 1.00 17.56 208 HIS A CA 1
ATOM 1473 C C . HIS A 1 211 ? -37.979 -37.559 206.949 1.00 16.63 208 HIS A C 1
ATOM 1474 O O . HIS A 1 211 ? -37.042 -36.975 207.500 1.00 16.43 208 HIS A O 1
ATOM 1481 N N . LYS A 1 212 ? -39.234 -37.124 207.013 1.00 17.55 209 LYS A N 1
ATOM 1482 C CA . LYS A 1 212 ? -39.615 -35.927 207.758 1.00 18.59 209 LYS A CA 1
ATOM 1483 C C . LYS A 1 212 ? -39.089 -35.952 209.193 1.00 16.76 209 LYS A C 1
ATOM 1484 O O . LYS A 1 212 ? -39.268 -36.933 209.918 1.00 16.13 209 LYS A O 1
ATOM 1490 N N . TYR A 1 213 ? -38.450 -34.851 209.595 1.00 16.86 210 TYR A N 1
ATOM 1491 C CA . TYR A 1 213 ? -37.799 -34.671 210.895 1.00 19.01 210 TYR A CA 1
ATOM 1492 C C . TYR A 1 213 ? -36.499 -35.460 211.013 1.00 18.70 210 TYR A C 1
ATOM 1493 O O . TYR A 1 213 ? -35.773 -35.309 212.000 1.00 20.92 210 TYR A O 1
ATOM 1502 N N . GLY A 1 214 ? -36.170 -36.289 210.032 1.00 15.86 211 GLY A N 1
ATOM 1503 C CA . GLY A 1 214 ? -34.928 -37.039 210.115 1.00 16.14 211 GLY A CA 1
ATOM 1504 C C . GLY A 1 214 ? -33.722 -36.149 209.874 1.00 14.73 211 GLY A C 1
ATOM 1505 O O . GLY A 1 214 ? -33.791 -35.150 209.158 1.00 11.54 211 GLY A O 1
ATOM 1506 N N . LEU A 1 215 ? -32.596 -36.524 210.478 1.00 12.56 212 LEU A N 1
ATOM 1507 C CA . LEU A 1 215 ? -31.346 -35.784 210.334 1.00 14.68 212 LEU A CA 1
ATOM 1508 C C . LEU A 1 215 ? -30.234 -36.763 209.984 1.00 15.47 212 LEU A C 1
ATOM 1509 O O . LEU A 1 215 ? -29.984 -37.717 210.731 1.00 12.65 212 LEU A O 1
ATOM 1514 N N . ALA A 1 216 ? -29.583 -36.538 208.842 1.00 14.24 213 ALA A N 1
ATOM 1515 C CA . ALA A 1 216 ? -28.436 -37.325 208.398 1.00 12.65 213 ALA A CA 1
ATOM 1516 C C . ALA A 1 216 ? -27.210 -36.425 208.356 1.00 14.46 213 ALA A C 1
ATOM 1517 O O . ALA A 1 216 ? -27.178 -35.445 207.604 1.00 16.26 213 ALA A O 1
ATOM 1519 N N . LEU A 1 217 ? -26.200 -36.752 209.151 1.00 13.52 214 LEU A N 1
ATOM 1520 C CA . LEU A 1 217 ? -24.971 -35.975 209.200 1.00 15.98 214 LEU A CA 1
ATOM 1521 C C . LEU A 1 217 ? -23.812 -36.771 208.617 1.00 16.50 214 LEU A C 1
ATOM 1522 O O . LEU A 1 217 ? -23.665 -37.964 208.899 1.00 15.57 214 LEU A O 1
ATOM 1527 N N . ASN A 1 218 ? -22.989 -36.105 207.804 1.00 14.99 215 ASN A N 1
ATOM 1528 C CA . ASN A 1 218 ? -21.725 -36.672 207.325 1.00 18.61 215 ASN A CA 1
ATOM 1529 C C . ASN A 1 218 ? -21.932 -37.936 206.492 1.00 17.77 215 ASN A C 1
ATOM 1530 O O . ASN A 1 218 ? -21.200 -38.908 206.644 1.00 20.29 215 ASN A O 1
ATOM 1535 N N . THR A 1 219 ? -22.926 -37.940 205.604 1.00 17.37 216 THR A N 1
ATOM 1536 C CA . THR A 1 219 ? -23.096 -39.066 204.689 1.00 15.68 216 THR A CA 1
ATOM 1537 C C . THR A 1 219 ? -22.127 -38.929 203.516 1.00 19.48 216 THR A C 1
ATOM 1538 O O . THR A 1 219 ? -22.073 -37.877 202.871 1.00 19.32 216 THR A O 1
ATOM 1542 N N . VAL A 1 220 ? -21.351 -39.980 203.251 1.00 15.10 217 VAL A N 1
ATOM 1543 C CA . VAL A 1 220 ? -20.467 -40.038 202.090 1.00 18.85 217 VAL A CA 1
ATOM 1544 C C . VAL A 1 220 ? -21.109 -40.943 201.033 1.00 18.80 217 VAL A C 1
ATOM 1545 O O . VAL A 1 220 ? -21.378 -42.123 201.296 1.00 18.81 217 VAL A O 1
ATOM 1549 N N . ILE A 1 221 ? -21.342 -40.402 199.833 1.00 16.73 218 ILE A N 1
ATOM 1550 C CA . ILE A 1 221 ? -22.055 -41.101 198.763 1.00 17.95 218 ILE A CA 1
ATOM 1551 C C . ILE A 1 221 ? -21.038 -41.531 197.717 1.00 18.79 218 ILE A C 1
ATOM 1552 O O . ILE A 1 221 ? -20.599 -40.724 196.896 1.00 19.59 218 ILE A O 1
ATOM 1557 N N . ASN A 1 222 ? -20.701 -42.804 197.681 1.00 20.93 219 ASN A N 1
ATOM 1558 C CA . ASN A 1 222 ? -19.769 -43.296 196.677 1.00 22.16 219 ASN A CA 1
ATOM 1559 C C . ASN A 1 222 ? -20.543 -43.890 195.492 1.00 22.13 219 ASN A C 1
ATOM 1560 O O . ASN A 1 222 ? -21.778 -43.830 195.450 1.00 21.60 219 ASN A O 1
ATOM 1565 N N . GLU A 1 223 ? -19.812 -44.447 194.520 1.00 21.78 220 GLU A N 1
ATOM 1566 C CA . GLU A 1 223 ? -20.411 -44.976 193.307 1.00 24.27 220 GLU A CA 1
ATOM 1567 C C . GLU A 1 223 ? -21.649 -45.820 193.581 1.00 20.10 220 GLU A C 1
ATOM 1568 O O . GLU A 1 223 ? -21.603 -46.788 194.339 1.00 21.56 220 GLU A O 1
ATOM 1574 N N . GLY A 1 224 ? -22.747 -45.480 192.900 1.00 20.86 221 GLY A N 1
ATOM 1575 C CA . GLY A 1 224 ? -23.998 -46.188 193.046 1.00 21.67 221 GLY A CA 1
ATOM 1576 C C . GLY A 1 224 ? -24.825 -45.779 194.242 1.00 21.08 221 GLY A C 1
ATOM 1577 O O . GLY A 1 224 ? -26.013 -46.099 194.271 1.00 19.99 221 GLY A O 1
ATOM 1578 N N . GLY A 1 225 ? -24.252 -45.074 195.226 1.00 18.94 222 GLY A N 1
ATOM 1579 C CA . GLY A 1 225 ? -25.012 -44.692 196.400 1.00 18.20 222 GLY A CA 1
ATOM 1580 C C . GLY A 1 225 ? -26.058 -43.629 196.119 1.00 18.17 222 GLY A C 1
ATOM 1581 O O . GLY A 1 225 ? -25.981 -42.853 195.159 1.00 14.93 222 GLY A O 1
ATOM 1582 N N . TRP A 1 226 ? -27.038 -43.572 197.020 1.00 15.90 223 TRP A N 1
ATOM 1583 C CA . TRP A 1 226 ? -28.205 -42.714 196.846 1.00 15.05 223 TRP A CA 1
ATOM 1584 C C . TRP A 1 226 ? -28.652 -42.212 198.216 1.00 15.61 223 TRP A C 1
ATOM 1585 O O . TRP A 1 226 ? -29.082 -42.995 199.077 1.00 15.73 223 TRP A O 1
ATOM 1596 N N . GLN A 1 227 ? -28.526 -40.911 198.435 1.00 14.46 224 GLN A N 1
ATOM 1597 C CA . GLN A 1 227 ? -29.105 -40.248 199.593 1.00 12.62 224 GLN A CA 1
ATOM 1598 C C . GLN A 1 227 ? -30.306 -39.460 199.098 1.00 12.68 224 GLN A C 1
ATOM 1599 O O . GLN A 1 227 ? -30.176 -38.616 198.200 1.00 12.90 224 GLN A O 1
ATOM 1605 N N . VAL A 1 228 ? -31.478 -39.774 199.628 1.00 11.50 225 VAL A N 1
ATOM 1606 C CA . VAL A 1 228 ? -32.715 -39.085 199.269 1.00 13.03 225 VAL A CA 1
ATOM 1607 C C . VAL A 1 228 ? -33.201 -38.312 200.483 1.00 14.38 225 VAL A C 1
ATOM 1608 O O . VAL A 1 228 ? -33.339 -38.887 201.566 1.00 14.03 225 VAL A O 1
ATOM 1612 N N . VAL A 1 229 ? -33.495 -37.027 200.308 1.00 14.07 226 VAL A N 1
ATOM 1613 C CA . VAL A 1 229 ? -33.993 -36.195 201.401 1.00 14.98 226 VAL A CA 1
ATOM 1614 C C . VAL A 1 229 ? -35.431 -35.824 201.076 1.00 16.51 226 VAL A C 1
ATOM 1615 O O . VAL A 1 229 ? -35.685 -35.059 200.140 1.00 16.80 226 VAL A O 1
ATOM 1619 N N . LYS A 1 230 ? -36.375 -36.376 201.833 1.00 14.58 227 LYS A N 1
ATOM 1620 C CA . LYS A 1 230 ? -37.783 -36.071 201.629 1.00 19.13 227 LYS A CA 1
ATOM 1621 C C . LYS A 1 230 ? -38.139 -34.706 202.226 1.00 15.34 227 LYS A C 1
ATOM 1622 O O . LYS A 1 230 ? -37.352 -34.075 202.936 1.00 14.54 227 LYS A O 1
ATOM 1628 N N . ALA A 1 231 ? -39.366 -34.270 201.956 1.00 16.16 228 ALA A N 1
ATOM 1629 C CA . ALA A 1 231 ? -39.874 -33.042 202.553 1.00 16.22 228 ALA A CA 1
ATOM 1630 C C . ALA A 1 231 ? -39.769 -33.114 204.069 1.00 17.96 228 ALA A C 1
ATOM 1631 O O . ALA A 1 231 ? -40.184 -34.102 204.682 1.00 16.20 228 ALA A O 1
ATOM 1633 N N . GLY A 1 232 ? -39.212 -32.063 204.676 1.00 19.01 229 GLY A N 1
ATOM 1634 C CA . GLY A 1 232 ? -39.034 -32.029 206.118 1.00 18.34 229 GLY A CA 1
ATOM 1635 C C . GLY A 1 232 ? -37.817 -32.773 206.634 1.00 17.45 229 GLY A C 1
ATOM 1636 O O . GLY A 1 232 ? -37.551 -32.730 207.845 1.00 13.55 229 GLY A O 1
ATOM 1637 N N . GLY A 1 233 ? -37.070 -33.461 205.756 1.00 16.46 230 GLY A N 1
ATOM 1638 C CA . GLY A 1 233 ? -35.851 -34.125 206.168 1.00 14.62 230 GLY A CA 1
ATOM 1639 C C . GLY A 1 233 ? -34.657 -33.206 206.017 1.00 16.27 230 GLY A C 1
ATOM 1640 O O . GLY A 1 233 ? -34.720 -32.199 205.305 1.00 13.97 230 GLY A O 1
ATOM 1641 N N . THR A 1 234 ? -33.556 -33.551 206.690 1.00 13.87 231 THR A N 1
ATOM 1642 C CA . THR A 1 234 ? -32.370 -32.698 206.652 1.00 16.29 231 THR A CA 1
ATOM 1643 C C . THR A 1 234 ? -31.115 -33.534 206.475 1.00 16.52 231 THR A C 1
ATOM 1644 O O . THR A 1 234 ? -30.917 -34.510 207.201 1.00 15.49 231 THR A O 1
ATOM 1648 N N . ALA A 1 235 ? -30.250 -33.131 205.543 1.00 15.62 232 ALA A N 1
ATOM 1649 C CA . ALA A 1 235 ? -28.918 -33.714 205.421 1.00 17.48 232 ALA A CA 1
ATOM 1650 C C . ALA A 1 235 ? -27.871 -32.625 205.599 1.00 19.74 232 ALA A C 1
ATOM 1651 O O . ALA A 1 235 ? -27.938 -31.569 204.946 1.00 19.78 232 ALA A O 1
ATOM 1653 N N . GLY A 1 236 ? -26.914 -32.883 206.485 1.00 16.84 233 GLY A N 1
ATOM 1654 C CA . GLY A 1 236 ? -25.830 -31.954 206.735 1.00 18.72 233 GLY A CA 1
ATOM 1655 C C . GLY A 1 236 ? -24.493 -32.561 206.380 1.00 19.40 233 GLY A C 1
ATOM 1656 O O . GLY A 1 236 ? -24.224 -33.715 206.730 1.00 17.38 233 GLY A O 1
ATOM 1657 N N . ASN A 1 237 ? -23.663 -31.811 205.654 1.00 17.19 234 ASN A N 1
ATOM 1658 C CA . ASN A 1 237 ? -22.273 -32.191 205.394 1.00 20.03 234 ASN A CA 1
ATOM 1659 C C . ASN A 1 237 ? -22.185 -33.482 204.581 1.00 19.23 234 ASN A C 1
ATOM 1660 O O . ASN A 1 237 ? -21.406 -34.390 204.892 1.00 20.86 234 ASN A O 1
ATOM 1665 N N . THR A 1 238 ? -22.994 -33.559 203.529 1.00 19.50 235 THR A N 1
ATOM 1666 C CA . THR A 1 238 ? -22.942 -34.676 202.587 1.00 17.59 235 THR A CA 1
ATOM 1667 C C . THR A 1 238 ? -21.769 -34.516 201.637 1.00 18.98 235 THR A C 1
ATOM 1668 O O . THR A 1 238 ? -21.490 -33.410 201.156 1.00 19.55 235 THR A O 1
ATOM 1672 N N . THR A 1 239 ? -21.102 -35.623 201.330 1.00 17.71 236 THR A N 1
ATOM 1673 C CA . THR A 1 239 ? -20.132 -35.656 200.237 1.00 19.17 236 THR A CA 1
ATOM 1674 C C . THR A 1 239 ? -20.700 -36.490 199.094 1.00 18.04 236 THR A C 1
ATOM 1675 O O . THR A 1 239 ? -21.069 -37.650 199.297 1.00 19.77 236 THR A O 1
ATOM 1679 N N . ILE A 1 240 ? -20.794 -35.895 197.904 1.00 17.83 237 ILE A N 1
ATOM 1680 C CA . ILE A 1 240 ? -21.232 -36.601 196.705 1.00 17.69 237 ILE A CA 1
ATOM 1681 C C . ILE A 1 240 ? -19.993 -36.927 195.890 1.00 22.18 237 ILE A C 1
ATOM 1682 O O . ILE A 1 240 ? -19.404 -36.044 195.254 1.00 21.57 237 ILE A O 1
ATOM 1687 N N . ASN A 1 241 ? -19.614 -38.194 195.858 1.00 19.06 238 ASN A N 1
ATOM 1688 C CA . ASN A 1 241 ? -18.479 -38.576 195.045 1.00 21.79 238 ASN A CA 1
ATOM 1689 C C . ASN A 1 241 ? -18.958 -39.061 193.684 1.00 23.90 238 ASN A C 1
ATOM 1690 O O . ASN A 1 241 ? -20.157 -39.098 193.393 1.00 21.54 238 ASN A O 1
ATOM 1695 N N . GLN A 1 242 ? -17.995 -39.433 192.844 1.00 24.51 239 GLN A N 1
ATOM 1696 C CA . GLN A 1 242 ? -18.273 -39.769 191.456 1.00 25.67 239 GLN A CA 1
ATOM 1697 C C . GLN A 1 242 ? -19.253 -40.931 191.369 1.00 24.92 239 GLN A C 1
ATOM 1698 O O . GLN A 1 242 ? -19.070 -41.963 192.024 1.00 24.90 239 GLN A O 1
ATOM 1704 N N . ASN A 1 243 ? -20.294 -40.752 190.555 1.00 24.57 240 ASN A N 1
ATOM 1705 C CA . ASN A 1 243 ? -21.341 -41.741 190.320 1.00 24.12 240 ASN A CA 1
ATOM 1706 C C . ASN A 1 243 ? -22.237 -41.959 191.534 1.00 25.05 240 ASN A C 1
ATOM 1707 O O . ASN A 1 243 ? -22.989 -42.936 191.580 1.00 21.93 240 ASN A O 1
ATOM 1712 N N . GLY A 1 244 ? -22.189 -41.055 192.525 1.00 20.90 241 GLY A N 1
ATOM 1713 C CA . GLY A 1 244 ? -23.173 -41.025 193.585 1.00 18.91 241 GLY A CA 1
ATOM 1714 C C . GLY A 1 244 ? -24.209 -39.946 193.319 1.00 20.74 241 GLY A C 1
ATOM 1715 O O . GLY A 1 244 ? -23.985 -39.049 192.508 1.00 20.67 241 GLY A O 1
ATOM 1716 N N . GLU A 1 245 ? -25.348 -40.030 194.016 1.00 16.11 242 GLU A N 1
ATOM 1717 C CA . GLU A 1 245 ? -26.427 -39.070 193.805 1.00 17.55 242 GLU A CA 1
ATOM 1718 C C . GLU A 1 245 ? -27.026 -38.613 195.126 1.00 16.75 242 GLU A C 1
ATOM 1719 O O . GLU A 1 245 ? -27.370 -39.434 195.987 1.00 16.21 242 GLU A O 1
ATOM 1725 N N . LEU A 1 246 ? -27.154 -37.300 195.276 1.00 15.85 243 LEU A N 1
ATOM 1726 C CA . LEU A 1 246 ? -27.964 -36.694 196.327 1.00 14.89 243 LEU A CA 1
ATOM 1727 C C . LEU A 1 246 ? -29.239 -36.152 195.691 1.00 16.70 243 LEU A C 1
ATOM 1728 O O . LEU A 1 246 ? -29.175 -35.362 194.743 1.00 15.68 243 LEU A O 1
ATOM 1733 N N . ARG A 1 247 ? -30.390 -36.599 196.184 1.00 15.19 244 ARG A N 1
ATOM 1734 C CA . ARG A 1 247 ? -31.684 -36.147 195.694 1.00 18.74 244 ARG A CA 1
ATOM 1735 C C . ARG A 1 247 ? -32.415 -35.472 196.844 1.00 17.72 244 ARG A C 1
ATOM 1736 O O . ARG A 1 247 ? -32.639 -36.095 197.890 1.00 16.69 244 ARG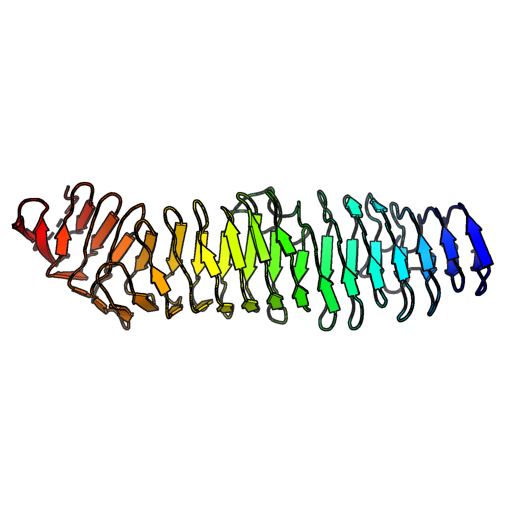 A O 1
ATOM 1744 N N . VAL A 1 248 ? -32.802 -34.215 196.646 1.00 15.38 245 VAL A N 1
ATOM 1745 C CA . VAL A 1 248 ? -33.492 -33.433 197.666 1.00 17.38 245 VAL A CA 1
ATOM 1746 C C . VAL A 1 248 ? -34.835 -32.995 197.099 1.00 19.61 245 VAL A C 1
ATOM 1747 O O . VAL A 1 248 ? -34.889 -32.182 196.165 1.00 17.98 245 VAL A O 1
ATOM 1751 N N . HIS A 1 249 ? -35.916 -33.503 197.686 1.00 18.09 246 HIS A N 1
ATOM 1752 C CA . HIS A 1 249 ? -37.274 -33.179 197.272 1.00 19.17 246 HIS A CA 1
ATOM 1753 C C . HIS A 1 249 ? -37.686 -31.791 197.752 1.00 19.82 246 HIS A C 1
ATOM 1754 O O . HIS A 1 249 ? -37.076 -31.201 198.657 1.00 16.45 246 HIS A O 1
ATOM 1761 N N . ALA A 1 250 ? -38.762 -31.283 197.145 1.00 19.07 247 ALA A N 1
ATOM 1762 C CA . ALA A 1 250 ? -39.354 -30.032 197.592 1.00 19.26 247 ALA A CA 1
ATOM 1763 C C . ALA A 1 250 ? -39.609 -30.090 199.093 1.00 20.09 247 ALA A C 1
ATOM 1764 O O . ALA A 1 250 ? -40.124 -31.086 199.610 1.00 20.80 247 ALA A O 1
ATOM 1766 N N . GLY A 1 251 ? -39.231 -29.029 199.799 1.00 18.73 248 GLY A N 1
ATOM 1767 C CA . GLY A 1 251 ? -39.355 -29.030 201.245 1.00 19.24 248 GLY A CA 1
ATOM 1768 C C . GLY A 1 251 ? -38.268 -29.778 201.987 1.00 17.22 248 GLY A C 1
ATOM 1769 O O . GLY A 1 251 ? -38.277 -29.784 203.222 1.00 18.26 248 GLY A O 1
ATOM 1770 N N . GLY A 1 252 ? -37.337 -30.417 201.286 1.00 16.12 249 GLY A N 1
ATOM 1771 C CA . GLY A 1 252 ? -36.206 -31.031 201.948 1.00 16.75 249 GLY A CA 1
ATOM 1772 C C . GLY A 1 252 ? -35.020 -30.084 202.009 1.00 17.26 249 GLY A C 1
ATOM 1773 O O . GLY A 1 252 ? -34.981 -29.077 201.300 1.00 16.50 249 GLY A O 1
ATOM 1774 N N . GLU A 1 253 ? -34.048 -30.400 202.866 1.00 15.76 250 GLU A N 1
ATOM 1775 C CA . GLU A 1 253 ? -32.912 -29.511 203.061 1.00 17.82 250 GLU A CA 1
ATOM 1776 C C . GLU A 1 253 ? -31.602 -30.284 203.044 1.00 18.04 250 GLU A C 1
ATOM 1777 O O . GLU A 1 253 ? -31.476 -31.308 203.719 1.00 17.15 250 GLU A O 1
ATOM 1783 N N . ALA A 1 254 ? -30.621 -29.780 202.291 1.00 13.54 251 ALA A N 1
ATOM 1784 C CA . ALA A 1 254 ? -29.256 -30.291 202.342 1.00 17.40 251 ALA A CA 1
ATOM 1785 C C . ALA A 1 254 ? -28.301 -29.114 202.451 1.00 18.40 251 ALA A C 1
ATOM 1786 O O . ALA A 1 254 ? -28.265 -28.260 201.561 1.00 20.16 251 ALA A O 1
ATOM 1788 N N . SER A 1 255 ? -27.524 -29.071 203.528 1.00 16.17 252 SER A N 1
ATOM 1789 C CA . SER A 1 255 ? -26.624 -27.958 203.766 1.00 19.93 252 SER A CA 1
ATOM 1790 C C . SER A 1 255 ? -25.178 -28.440 203.799 1.00 18.97 252 SER A C 1
ATOM 1791 O O . SER A 1 255 ? -24.894 -29.591 204.147 1.00 19.00 252 SER A O 1
ATOM 1794 N N . ASP A 1 256 ? -24.264 -27.546 203.423 1.00 17.68 253 ASP A N 1
ATOM 1795 C CA . ASP A 1 256 ? -22.825 -27.840 203.405 1.00 20.16 253 ASP A CA 1
ATOM 1796 C C . ASP A 1 256 ? -22.512 -29.103 202.595 1.00 20.59 253 ASP A C 1
ATOM 1797 O O . ASP A 1 256 ? -21.735 -29.967 203.005 1.00 19.40 253 ASP A O 1
ATOM 1802 N N . VAL A 1 257 ? -23.123 -29.192 201.412 1.00 18.33 254 VAL A N 1
ATOM 1803 C CA . VAL A 1 257 ? -22.858 -30.297 200.496 1.00 16.21 254 VAL A CA 1
ATOM 1804 C C . VAL A 1 25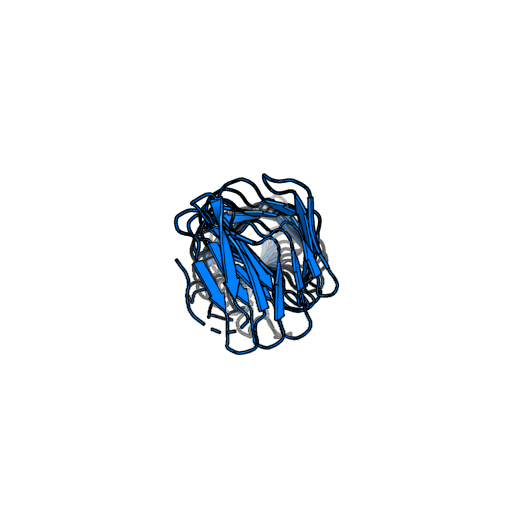7 ? -21.482 -30.108 199.873 1.00 19.63 254 VAL A C 1
ATOM 1805 O O . VAL A 1 257 ? -21.108 -28.996 199.471 1.00 19.67 254 VAL A O 1
ATOM 1809 N N . THR A 1 258 ? -20.711 -31.184 199.798 1.00 18.51 255 THR A N 1
ATOM 1810 C CA . THR A 1 258 ? -19.474 -31.186 199.022 1.00 20.15 255 THR A CA 1
ATOM 1811 C C . THR A 1 258 ? -19.746 -32.030 197.785 1.00 21.71 255 THR A C 1
ATOM 1812 O O . THR A 1 258 ? -19.795 -33.259 197.862 1.00 18.27 255 THR A O 1
ATOM 1816 N N . GLN A 1 259 ? -19.934 -31.366 196.646 1.00 21.00 256 GLN A N 1
ATOM 1817 C CA . GLN A 1 259 ? -20.286 -32.038 195.397 1.00 19.61 256 GLN A CA 1
ATOM 1818 C C . GLN A 1 259 ? -19.013 -32.192 194.573 1.00 23.05 256 GLN A C 1
ATOM 1819 O O . GLN A 1 259 ? -18.576 -31.260 193.889 1.00 22.28 256 GLN A O 1
ATOM 1825 N N . ASN A 1 260 ? -18.416 -33.374 194.638 1.00 20.67 257 ASN A N 1
ATOM 1826 C CA . ASN A 1 260 ? -17.184 -33.596 193.908 1.00 24.64 257 ASN A CA 1
ATOM 1827 C C . ASN A 1 260 ? -17.493 -33.891 192.442 1.00 24.30 257 ASN A C 1
ATOM 1828 O O . ASN A 1 260 ? -18.645 -34.091 192.054 1.00 23.47 257 ASN A O 1
ATOM 1833 N N . THR A 1 261 ? -16.446 -33.889 191.617 1.00 26.07 258 THR A N 1
ATOM 1834 C CA . THR A 1 261 ? -16.635 -34.049 190.182 1.00 24.28 258 THR A CA 1
ATOM 1835 C C . THR A 1 261 ? -17.283 -35.392 189.882 1.00 27.82 258 THR A C 1
ATOM 1836 O O . THR A 1 261 ? -16.943 -36.418 190.479 1.00 26.53 258 THR A O 1
ATOM 1840 N N . GLY A 1 262 ? -18.240 -35.375 188.959 1.00 29.32 259 GLY A N 1
ATOM 1841 C CA . GLY A 1 262 ? -19.008 -36.557 188.650 1.00 28.09 259 GLY A CA 1
ATOM 1842 C C . GLY A 1 262 ? -20.097 -36.887 189.644 1.00 24.96 259 GLY A C 1
ATOM 1843 O O . GLY A 1 262 ? -20.763 -37.919 189.486 1.00 26.21 259 GLY A O 1
ATOM 1844 N N . GLY A 1 263 ? -20.291 -36.067 190.675 1.00 24.21 260 GLY A N 1
ATOM 1845 C CA . GLY A 1 263 ? -21.390 -36.294 191.600 1.00 23.18 260 GLY A CA 1
ATOM 1846 C C . GLY A 1 263 ? -22.672 -35.666 191.081 1.00 21.97 260 GLY A C 1
ATOM 1847 O O . GLY A 1 263 ? -22.682 -34.547 190.556 1.00 21.41 260 GLY A O 1
ATOM 1848 N N . ALA A 1 264 ? -23.772 -36.400 191.228 1.00 20.44 261 ALA A N 1
ATOM 1849 C CA . ALA A 1 264 ? -25.076 -35.978 190.736 1.00 19.98 261 ALA A CA 1
ATOM 1850 C C . ALA A 1 264 ? -25.891 -35.346 191.858 1.00 21.66 261 ALA A C 1
ATOM 1851 O O . ALA A 1 264 ? -26.053 -35.946 192.927 1.00 16.55 261 ALA A O 1
ATOM 1853 N N . LEU A 1 265 ? -26.393 -34.138 191.614 1.00 17.15 262 LEU A N 1
ATOM 1854 C CA . LEU A 1 265 ? -27.367 -33.492 192.482 1.00 16.69 262 LEU A CA 1
ATOM 1855 C C . LEU A 1 265 ? -28.687 -33.431 191.731 1.00 18.26 262 LEU A C 1
ATOM 1856 O O . LEU A 1 265 ? -28.737 -32.936 190.601 1.00 19.20 262 LEU A O 1
ATOM 1861 N N . VAL A 1 266 ? -29.751 -33.912 192.360 1.00 16.34 263 VAL A N 1
ATOM 1862 C CA . VAL A 1 266 ? -31.076 -33.955 191.756 1.00 19.73 263 VAL A CA 1
ATOM 1863 C C . VAL A 1 266 ? -32.020 -33.225 192.699 1.00 21.77 263 VAL A C 1
ATOM 1864 O O . VAL A 1 266 ? -32.303 -33.713 193.800 1.00 20.75 263 VAL A O 1
ATOM 1868 N N . THR A 1 267 ? -32.507 -32.059 192.280 1.00 22.80 264 THR A N 1
ATOM 1869 C CA . THR A 1 267 ? -33.388 -31.284 193.141 1.00 20.22 264 THR A CA 1
ATOM 1870 C C . THR A 1 267 ? -34.205 -30.305 192.297 1.00 26.09 264 THR A C 1
ATOM 1871 O O . THR A 1 267 ? -34.161 -30.312 191.064 1.00 23.69 264 THR A O 1
ATOM 1875 N N . SER A 1 268 ? -34.976 -29.471 192.988 1.00 22.77 265 SER A N 1
ATOM 1876 C CA . SER A 1 268 ? -35.801 -28.447 192.378 1.00 22.67 265 SER A CA 1
ATOM 1877 C C . SER A 1 268 ? -35.641 -27.172 193.184 1.00 22.18 265 SER A C 1
ATOM 1878 O O . SER A 1 268 ? -35.065 -27.166 194.277 1.00 21.03 265 SER A O 1
ATOM 1881 N N . THR A 1 269 ? -36.176 -26.087 192.641 1.00 20.58 266 THR A N 1
ATOM 1882 C CA . THR A 1 269 ? -36.085 -24.798 193.304 1.00 20.68 266 THR A CA 1
ATOM 1883 C C . THR A 1 269 ? -37.050 -24.676 194.475 1.00 20.95 266 THR A C 1
ATOM 1884 O O . THR A 1 269 ? -37.134 -23.603 195.079 1.00 21.90 266 THR A O 1
ATOM 1888 N N . ALA A 1 270 ? -37.789 -25.736 194.797 1.00 20.92 267 ALA A N 1
ATOM 1889 C CA . ALA A 1 270 ? -38.608 -25.796 196.000 1.00 20.53 267 ALA A CA 1
ATOM 1890 C C . ALA A 1 270 ? -37.891 -26.489 197.150 1.00 22.21 267 ALA A C 1
ATOM 1891 O O . ALA A 1 270 ? -38.472 -26.635 198.236 1.00 21.20 267 ALA A O 1
ATOM 1893 N N . ALA A 1 271 ? -36.652 -26.929 196.930 1.00 19.35 268 ALA A N 1
ATOM 1894 C CA . ALA A 1 271 ? -35.807 -27.493 197.972 1.00 20.22 268 ALA A CA 1
ATOM 1895 C C . ALA A 1 271 ? -34.837 -26.432 198.487 1.00 22.10 268 ALA A C 1
ATOM 1896 O O . ALA A 1 271 ? -34.723 -25.330 197.927 1.00 20.15 268 ALA A O 1
ATOM 1898 N N . THR A 1 272 ? -34.122 -26.773 199.565 1.00 17.20 269 THR A N 1
ATOM 1899 C CA . THR A 1 272 ? -33.069 -25.918 200.117 1.00 19.09 269 THR A CA 1
ATOM 1900 C C . THR A 1 272 ? -31.744 -26.677 200.097 1.00 21.39 269 THR A C 1
ATOM 1901 O O . THR A 1 272 ? -31.577 -27.656 200.832 1.00 21.35 269 THR A O 1
ATOM 1905 N N . VAL A 1 273 ? -30.793 -26.210 199.285 1.00 18.38 270 VAL A N 1
ATOM 1906 C CA . VAL A 1 273 ? -29.500 -26.873 199.117 1.00 19.24 270 VAL A CA 1
ATOM 1907 C C . VAL A 1 273 ? -28.404 -25.820 199.103 1.00 20.41 270 VAL A C 1
ATOM 1908 O O . VAL A 1 273 ? -28.480 -24.856 198.334 1.00 19.52 270 VAL A O 1
ATOM 1912 N N . THR A 1 274 ? -27.367 -26.021 199.920 1.00 16.50 271 THR A N 1
ATOM 1913 C CA . THR A 1 274 ? -26.175 -25.192 199.885 1.00 17.11 271 THR A CA 1
ATOM 1914 C C . THR A 1 274 ? -24.933 -26.069 199.910 1.00 17.84 271 THR A C 1
ATOM 1915 O O . THR A 1 274 ? -24.926 -27.150 200.504 1.00 15.58 271 THR A O 1
ATOM 1919 N N . GLY A 1 275 ? -23.869 -25.576 199.284 1.00 18.88 272 GLY A N 1
ATOM 1920 C CA . GLY A 1 275 ? -22.589 -26.272 199.353 1.00 21.24 272 GLY A CA 1
ATOM 1921 C C . GLY A 1 275 ? -21.608 -25.740 198.334 1.00 22.41 272 GLY A C 1
ATOM 1922 O O . GLY A 1 275 ? -21.708 -24.591 197.888 1.00 20.10 272 GLY A O 1
ATOM 1923 N N . THR A 1 276 ? -20.657 -26.595 197.960 1.00 19.50 273 THR A N 1
ATOM 1924 C CA . THR A 1 276 ? -19.600 -26.249 197.023 1.00 21.82 273 THR A CA 1
ATOM 1925 C C . THR A 1 276 ? -19.491 -27.338 195.968 1.00 21.85 273 THR A C 1
ATOM 1926 O O . THR A 1 276 ? -19.623 -28.523 196.285 1.00 22.06 273 THR A O 1
ATOM 1930 N N . ASN A 1 277 ? -19.253 -26.936 194.715 1.00 20.90 274 ASN A N 1
ATOM 1931 C CA . ASN A 1 277 ? -18.970 -27.893 193.646 1.00 23.58 274 ASN A CA 1
ATOM 1932 C C . ASN A 1 277 ? -17.709 -27.464 192.904 1.00 28.00 274 ASN A C 1
ATOM 1933 O O . ASN A 1 277 ? -16.990 -26.569 193.365 1.00 27.16 274 ASN A O 1
ATOM 1938 N N . ARG A 1 278 ? -17.421 -28.086 191.758 1.00 27.20 275 ARG A N 1
ATOM 1939 C CA . ARG A 1 278 ? -16.138 -27.825 191.118 1.00 30.46 275 ARG A CA 1
ATOM 1940 C C . ARG A 1 278 ? -16.047 -26.435 190.511 1.00 33.14 275 ARG A C 1
ATOM 1941 O O . ARG A 1 278 ? -14.999 -26.094 189.966 1.00 38.88 275 ARG A O 1
ATOM 1949 N N . LEU A 1 279 ? -17.104 -25.630 190.613 1.00 33.22 276 LEU A N 1
ATOM 1950 C CA . LEU A 1 279 ? -17.114 -24.227 190.234 1.00 29.68 276 LEU A CA 1
ATOM 1951 C C . LEU A 1 279 ? -17.349 -23.296 191.418 1.00 32.26 276 LEU A C 1
ATOM 1952 O O . LEU A 1 279 ? -17.497 -22.087 191.226 1.00 36.35 276 LEU A O 1
ATOM 1957 N N . GLY A 1 280 ? -17.369 -23.817 192.630 1.00 29.15 277 GLY A N 1
ATOM 1958 C CA . GLY A 1 280 ? -17.402 -22.988 193.813 1.00 28.69 277 GLY A CA 1
ATOM 1959 C C . GLY A 1 280 ? -18.687 -23.131 194.601 1.00 26.34 277 GLY A C 1
ATOM 1960 O O . GLY A 1 280 ? -19.400 -24.134 194.527 1.00 25.51 277 GLY A O 1
ATOM 1961 N N . ALA A 1 281 ? -18.980 -22.098 195.378 1.00 26.20 278 ALA A N 1
ATOM 1962 C CA . ALA A 1 281 ? -20.187 -22.094 196.187 1.00 25.78 278 ALA A CA 1
ATOM 1963 C C . ALA A 1 281 ? -21.425 -22.078 195.300 1.00 24.68 278 ALA A C 1
ATOM 1964 O O . ALA A 1 281 ? -21.481 -21.369 194.291 1.00 22.31 278 ALA A O 1
ATOM 1966 N N . PHE A 1 282 ? -22.427 -22.852 195.694 1.00 20.41 279 PHE A N 1
ATOM 1967 C CA . PHE A 1 282 ? -23.695 -22.899 194.990 1.00 22.26 279 PHE A CA 1
ATOM 1968 C C . PHE A 1 282 ? -24.809 -22.950 196.021 1.00 21.81 279 PHE A C 1
ATOM 1969 O O . PHE A 1 282 ? -24.596 -23.337 197.172 1.00 20.15 279 PHE A O 1
ATOM 1977 N N . SER A 1 283 ? -26.004 -22.539 195.610 1.00 20.59 280 SER A N 1
ATOM 1978 C CA . SER A 1 283 ? -27.121 -22.547 196.538 1.00 20.30 280 SER A CA 1
ATOM 1979 C C . SER A 1 283 ? -28.424 -22.657 195.763 1.00 22.51 280 SER A C 1
ATOM 1980 O O . SER A 1 283 ? -28.542 -22.180 194.626 1.00 21.59 280 SER A O 1
ATOM 1983 N N . VAL A 1 284 ? -29.380 -23.344 196.381 1.00 18.61 281 VAL A N 1
ATOM 1984 C CA . VAL A 1 284 ? -30.768 -23.364 195.951 1.00 19.93 281 VAL A CA 1
ATOM 1985 C C . VAL A 1 284 ? -31.545 -22.942 197.189 1.00 20.37 281 VAL A C 1
ATOM 1986 O O . VAL A 1 284 ? -31.763 -23.751 198.097 1.00 20.82 281 VAL A O 1
ATOM 1990 N N . VAL A 1 285 ? -31.901 -21.666 197.265 1.00 18.14 282 VAL A N 1
ATOM 1991 C CA . VAL A 1 285 ? -32.420 -21.072 198.492 1.00 20.81 282 VAL A CA 1
ATOM 1992 C C . VAL A 1 285 ? -33.564 -20.135 198.142 1.00 23.54 282 VAL A C 1
ATOM 1993 O O . VAL A 1 285 ? -33.411 -19.250 197.291 1.00 21.86 282 VAL A O 1
ATOM 1997 N N . GLU A 1 286 ? -34.715 -20.349 198.782 1.00 19.68 283 GLU A N 1
ATOM 1998 C CA . GLU A 1 286 ? -35.882 -19.486 198.625 1.00 23.72 283 GLU A CA 1
ATOM 1999 C C . GLU A 1 286 ? -36.264 -19.284 197.159 1.00 22.83 283 GLU A C 1
ATOM 2000 O O . GLU A 1 286 ? -36.593 -18.177 196.738 1.00 18.99 283 GLU A O 1
ATOM 2006 N N . GLY A 1 287 ? -36.222 -20.366 196.376 1.00 19.98 284 GLY A N 1
ATOM 2007 C CA . GLY A 1 287 ? -36.638 -20.332 194.983 1.00 21.59 284 GLY A CA 1
ATOM 2008 C C . GLY A 1 287 ? -35.621 -19.784 194.003 1.00 23.21 284 GLY A C 1
ATOM 2009 O O . GLY A 1 287 ? -35.978 -19.504 192.849 1.00 23.58 284 GLY A O 1
ATOM 2010 N N . LYS A 1 288 ? -34.369 -19.624 194.420 1.00 20.58 285 LYS A N 1
ATOM 2011 C CA . LYS A 1 288 ? -33.312 -19.071 193.583 1.00 22.51 285 LYS A CA 1
ATOM 2012 C C . LYS A 1 288 ? -32.124 -20.020 193.597 1.00 23.97 285 LYS A C 1
ATOM 2013 O O . LYS A 1 288 ? -31.525 -20.245 194.653 1.00 23.58 285 LYS A O 1
ATOM 2019 N N . ALA A 1 289 ? -31.784 -20.573 192.437 1.00 21.33 286 ALA A N 1
ATOM 2020 C CA . ALA A 1 289 ? -30.597 -21.403 192.299 1.00 20.94 286 ALA A CA 1
ATOM 2021 C C . ALA A 1 289 ? -29.457 -20.568 191.732 1.00 24.88 286 ALA A C 1
ATOM 2022 O O . ALA A 1 289 ? -29.661 -19.754 190.826 1.00 23.13 286 ALA A O 1
ATOM 2024 N N . ASP A 1 290 ? -28.252 -20.767 192.259 1.00 23.12 287 ASP A N 1
ATOM 2025 C CA . ASP A 1 290 ? -27.096 -20.119 191.658 1.00 25.29 287 ASP A CA 1
ATOM 2026 C C . ASP A 1 290 ? -25.927 -21.086 191.579 1.00 24.73 287 ASP A C 1
ATOM 2027 O O . ASP A 1 290 ? -25.565 -21.725 192.572 1.00 22.75 287 ASP A O 1
ATOM 2032 N N . ASN A 1 291 ? -25.365 -21.205 190.378 1.00 24.66 288 ASN A N 1
ATOM 2033 C CA . ASN A 1 291 ? -24.082 -21.875 190.152 1.00 25.17 288 ASN A CA 1
ATOM 2034 C C . ASN A 1 291 ? -24.192 -23.392 190.365 1.00 23.22 288 ASN A C 1
ATOM 2035 O O . ASN A 1 291 ? -23.230 -24.068 190.734 1.00 23.76 288 ASN A O 1
ATOM 2040 N N . VAL A 1 292 ? -25.387 -23.938 190.139 1.00 23.32 289 VAL A N 1
ATOM 2041 C CA . VAL A 1 292 ? -25.576 -25.380 190.232 1.00 21.55 289 VAL A CA 1
ATOM 2042 C C . VAL A 1 292 ? -24.830 -26.060 189.094 1.00 24.33 289 VAL A C 1
ATOM 2043 O O . VAL A 1 292 ? -24.795 -25.548 187.968 1.00 20.77 289 VAL A O 1
ATOM 2047 N N . VAL A 1 293 ? -24.225 -27.220 189.383 1.00 22.09 290 VAL A N 1
ATOM 2048 C CA . VAL A 1 293 ? -23.518 -28.031 188.387 1.00 21.21 290 VAL A CA 1
ATOM 2049 C C . VAL A 1 293 ? -24.276 -29.345 188.217 1.00 22.81 290 VAL A C 1
ATOM 2050 O O . VAL A 1 293 ? -24.457 -30.102 189.182 1.00 19.11 290 VAL A O 1
ATOM 2054 N N . LEU A 1 294 ? -24.715 -29.622 186.991 1.00 23.31 291 LEU A N 1
ATOM 2055 C CA . LEU A 1 294 ? -25.527 -30.795 186.689 1.00 22.82 291 LEU A CA 1
ATOM 2056 C C . LEU A 1 294 ? -24.750 -31.696 185.743 1.00 26.84 291 LEU A C 1
ATOM 2057 O O . LEU A 1 294 ? -24.418 -31.287 184.624 1.00 27.71 291 LEU A O 1
ATOM 2062 N N . GLU A 1 295 ? -24.460 -32.913 186.195 1.00 22.49 292 GLU A N 1
ATOM 2063 C CA . GLU A 1 295 ? -23.726 -33.871 185.382 1.00 26.73 292 GLU A CA 1
ATOM 2064 C C . GLU A 1 295 ? -23.985 -35.264 185.930 1.00 25.83 292 GLU A C 1
ATOM 2065 O O . GLU A 1 295 ? -24.389 -35.433 187.085 1.00 24.05 292 GLU A O 1
ATOM 2071 N N . ASN A 1 296 ? -23.764 -36.265 185.077 1.00 25.72 293 ASN A N 1
ATOM 2072 C CA . ASN A 1 296 ? -23.725 -37.654 185.526 1.00 25.57 293 ASN A CA 1
ATOM 2073 C C . ASN A 1 296 ? -25.010 -38.042 186.261 1.00 25.43 293 ASN A C 1
ATOM 2074 O O . ASN A 1 296 ? -24.978 -38.708 187.300 1.00 26.92 293 ASN A O 1
ATOM 2079 N N . GLY A 1 297 ? -26.155 -37.606 185.735 1.00 25.61 294 GLY A N 1
ATOM 2080 C CA . GLY A 1 297 ? -27.435 -37.847 186.369 1.00 21.62 294 GLY A CA 1
ATOM 2081 C C . GLY A 1 297 ? -28.025 -36.664 187.114 1.00 22.84 294 GLY A C 1
ATOM 2082 O O . GLY A 1 297 ? -29.200 -36.728 187.512 1.00 23.08 294 GLY A O 1
ATOM 2083 N N . GLY A 1 298 ? -27.263 -35.589 187.309 1.00 22.10 295 GLY A N 1
ATOM 2084 C CA . GLY A 1 298 ? -27.784 -34.448 188.034 1.00 20.97 295 GLY A CA 1
ATOM 2085 C C . GLY A 1 298 ? -28.936 -33.782 187.303 1.00 23.65 295 GLY A C 1
ATOM 2086 O O . GLY A 1 298 ? -29.011 -33.779 186.069 1.00 22.28 295 GLY A O 1
ATOM 2087 N N . ARG A 1 299 ? -29.847 -33.200 188.081 1.00 20.11 296 ARG A N 1
ATOM 2088 C CA . ARG A 1 299 ? -31.024 -32.578 187.491 1.00 22.51 296 ARG A CA 1
ATOM 2089 C C . ARG A 1 299 ? -31.552 -31.467 188.389 1.00 21.26 296 ARG A C 1
ATOM 2090 O O . ARG A 1 299 ? -31.651 -31.639 189.606 1.00 21.47 296 ARG A O 1
ATOM 2098 N N . LEU A 1 300 ? -31.927 -30.343 187.778 1.00 21.03 297 LEU A N 1
ATOM 2099 C CA . LEU A 1 300 ? -32.551 -29.238 188.495 1.00 23.76 297 LEU A CA 1
ATOM 2100 C C . LEU A 1 300 ? -33.836 -28.852 187.779 1.00 26.29 297 LEU A C 1
ATOM 2101 O O . LEU A 1 300 ? -33.813 -28.537 186.583 1.00 22.63 297 LEU A O 1
ATOM 2106 N N . ASP A 1 301 ? -34.953 -28.896 188.502 1.00 22.75 298 ASP A N 1
ATOM 2107 C CA . ASP A 1 301 ? -36.233 -28.404 188.004 1.00 24.97 298 ASP A CA 1
ATOM 2108 C C . ASP A 1 301 ? -36.464 -26.985 188.523 1.00 25.72 298 ASP A C 1
ATOM 2109 O O . ASP A 1 301 ? -36.499 -26.765 189.736 1.00 23.09 298 ASP A O 1
ATOM 2114 N N . VAL A 1 302 ? -36.629 -26.031 187.606 1.00 26.36 299 VAL A N 1
ATOM 2115 C CA . VAL A 1 302 ? -36.909 -24.638 187.946 1.00 25.97 299 VAL A CA 1
ATOM 2116 C C . VAL A 1 302 ? -38.412 -24.418 187.813 1.00 26.45 299 VAL A C 1
ATOM 2117 O O . VAL A 1 302 ? -38.956 -24.408 186.700 1.00 27.24 299 VAL A O 1
ATOM 2121 N N . LEU A 1 303 ? -39.080 -24.217 188.943 1.00 24.58 300 LEU A N 1
ATOM 2122 C CA . LEU A 1 303 ? -40.534 -24.182 188.997 1.00 27.30 300 LEU A CA 1
ATOM 2123 C C . LEU A 1 303 ? -41.069 -22.785 188.710 1.00 26.87 300 LEU A C 1
ATOM 2124 O O . LEU A 1 303 ? -40.327 -21.804 188.632 1.00 27.40 300 LEU A O 1
ATOM 2129 N N . SER A 1 304 ? -42.387 -22.708 188.558 1.00 27.13 301 SER A N 1
ATOM 2130 C CA . SER A 1 304 ? -43.033 -21.445 188.235 1.00 29.15 301 SER A CA 1
ATOM 2131 C C . SER A 1 304 ? -42.760 -20.399 189.312 1.00 29.00 301 SER A C 1
ATOM 2132 O O . SER A 1 304 ? -42.940 -20.655 190.507 1.00 30.24 301 SER A O 1
ATOM 2135 N N . GLY A 1 305 ? -42.331 -19.211 188.880 1.00 27.56 302 GLY A N 1
ATOM 2136 C CA . GLY A 1 305 ? -41.943 -18.153 189.789 1.00 28.82 302 GLY A CA 1
ATOM 2137 C C . GLY A 1 305 ? -40.511 -18.211 190.284 1.00 29.02 302 GLY A C 1
ATOM 2138 O O . GLY A 1 305 ? -40.070 -17.269 190.958 1.00 28.96 302 GLY A O 1
ATOM 2139 N N . HIS A 1 306 ? -39.764 -19.266 189.964 1.00 24.95 303 HIS A N 1
ATOM 2140 C CA . HIS A 1 306 ? -38.402 -19.436 190.446 1.00 25.11 303 HIS A CA 1
ATOM 2141 C C . HIS A 1 306 ? -37.383 -19.166 189.343 1.00 26.84 303 HIS A C 1
ATOM 2142 O O . HIS A 1 306 ? -37.706 -19.135 188.150 1.00 26.66 303 HIS A O 1
ATOM 2149 N N . THR A 1 307 ? -36.131 -18.990 189.766 1.00 22.79 304 THR A N 1
ATOM 2150 C CA . THR A 1 307 ? -35.052 -18.573 188.884 1.00 24.89 304 THR A CA 1
ATOM 2151 C C . THR A 1 307 ? -33.827 -19.427 189.164 1.00 25.53 304 THR A C 1
ATOM 2152 O O . THR A 1 307 ? -33.638 -19.914 190.279 1.00 26.11 304 THR A O 1
ATOM 2156 N N . ALA A 1 308 ? -33.015 -19.627 188.126 1.00 24.50 305 ALA A N 1
ATOM 2157 C CA . ALA A 1 308 ? -31.704 -20.243 188.234 1.00 22.48 305 ALA A CA 1
ATOM 2158 C C . ALA A 1 308 ? -30.733 -19.407 187.416 1.00 26.61 305 ALA A C 1
ATOM 2159 O O . ALA A 1 308 ? -31.037 -19.036 186.281 1.00 25.44 305 ALA A O 1
ATOM 2161 N N . THR A 1 309 ? -29.573 -19.100 187.994 1.00 24.09 306 THR A N 1
ATOM 2162 C CA . THR A 1 309 ? -28.539 -18.356 187.294 1.00 25.84 306 THR A CA 1
ATOM 2163 C C . THR A 1 309 ? -27.242 -19.148 187.320 1.00 25.98 306 THR A C 1
ATOM 2164 O O . THR A 1 309 ? -26.939 -19.833 188.300 1.00 22.59 306 THR A O 1
ATOM 2168 N N . ARG A 1 310 ? -26.497 -19.057 186.221 1.00 26.62 307 ARG A N 1
ATOM 2169 C CA . ARG A 1 310 ? -25.151 -19.615 186.104 1.00 27.14 307 ARG A CA 1
ATOM 2170 C C . ARG A 1 310 ? -25.142 -21.124 186.327 1.00 26.29 307 ARG A C 1
ATOM 2171 O O . ARG A 1 310 ? -24.283 -21.659 187.029 1.00 30.08 307 ARG A O 1
ATOM 2179 N N . THR A 1 311 ? -26.102 -21.816 185.714 1.00 26.31 308 THR A N 1
ATOM 2180 C CA . THR A 1 311 ? -26.166 -23.269 185.791 1.00 26.29 308 THR A CA 1
ATOM 2181 C C . THR A 1 311 ? -25.249 -23.866 184.735 1.00 27.15 308 THR A C 1
ATOM 2182 O O . THR A 1 311 ? -25.303 -23.473 183.567 1.00 28.17 308 THR A O 1
ATOM 2186 N N . LEU A 1 312 ? -24.401 -24.804 185.133 1.00 26.03 309 LEU A N 1
ATOM 2187 C CA . LEU A 1 312 ? -23.592 -25.553 184.181 1.00 27.13 309 LEU A CA 1
ATOM 2188 C C . LEU A 1 312 ? -24.253 -26.909 183.948 1.00 29.92 309 LEU A C 1
ATOM 2189 O O . LEU A 1 312 ? -24.371 -27.715 184.879 1.00 26.73 309 LEU A O 1
ATOM 2194 N N . VAL A 1 313 ? -24.695 -27.151 182.716 1.00 29.69 310 VAL A N 1
ATOM 2195 C CA . VAL A 1 313 ? -25.333 -28.406 182.334 1.00 29.29 310 VAL A CA 1
ATOM 2196 C C . VAL A 1 313 ? -24.314 -29.195 181.523 1.00 32.58 310 VAL A C 1
ATOM 2197 O O . VAL A 1 313 ? -24.177 -29.006 180.307 1.00 29.57 310 VAL A O 1
ATOM 2201 N N . ASP A 1 314 ? -23.592 -30.082 182.191 1.00 28.92 311 ASP A N 1
ATOM 2202 C CA . ASP A 1 314 ? -22.511 -30.815 181.562 1.00 30.72 311 ASP A CA 1
ATOM 2203 C C . ASP A 1 314 ? -23.005 -32.222 181.231 1.00 29.85 311 ASP A C 1
ATOM 2204 O O . ASP A 1 314 ? -24.198 -32.516 181.334 1.00 28.97 311 ASP A O 1
ATOM 2209 N N . ASP A 1 315 ? -22.090 -33.106 180.834 1.00 30.74 312 ASP A N 1
ATOM 2210 C CA . ASP A 1 315 ? -22.481 -34.416 180.315 1.00 29.38 312 ASP A CA 1
ATOM 2211 C C . ASP A 1 315 ? -23.321 -35.189 181.322 1.00 29.50 312 ASP A C 1
ATOM 2212 O O . ASP A 1 315 ? -22.916 -35.365 182.475 1.00 28.92 312 ASP A O 1
ATOM 2217 N N . GLY A 1 316 ? -24.480 -35.681 180.873 1.00 28.76 313 GLY A N 1
ATOM 2218 C CA . GLY A 1 316 ? -25.404 -36.373 181.749 1.00 27.42 313 GLY A CA 1
ATOM 2219 C C . GLY A 1 316 ? -26.205 -35.484 182.684 1.00 25.75 313 GLY A C 1
ATOM 2220 O O . GLY A 1 316 ? -26.896 -36.004 183.565 1.00 25.51 313 GLY A O 1
ATOM 2221 N N . GLY A 1 317 ? -26.139 -34.162 182.521 1.00 26.76 314 GLY A N 1
ATOM 2222 C CA . GLY A 1 317 ? -26.952 -33.269 183.319 1.00 25.24 314 GLY A CA 1
ATOM 2223 C C . GLY A 1 317 ? -28.231 -32.866 182.608 1.00 27.39 314 GLY A C 1
ATOM 2224 O O . GLY A 1 317 ? -28.292 -32.815 181.384 1.00 27.38 314 GLY A O 1
ATOM 2225 N N . THR A 1 318 ? -29.268 -32.561 183.393 1.00 25.35 315 THR A N 1
ATOM 2226 C CA . THR A 1 318 ? -30.539 -32.106 182.841 1.00 24.22 315 THR A CA 1
ATOM 2227 C C . THR A 1 318 ? -31.019 -30.881 183.597 1.00 25.26 315 THR A C 1
ATOM 2228 O O . THR A 1 318 ? -31.148 -30.923 184.826 1.00 23.45 315 THR A O 1
ATOM 2232 N N . LEU A 1 319 ? -31.272 -29.796 182.863 1.00 22.81 316 LEU A N 1
ATOM 2233 C CA . LEU A 1 319 ? -31.954 -28.621 183.391 1.00 23.67 316 LEU A CA 1
ATOM 2234 C C . LEU A 1 319 ? -33.363 -28.581 182.820 1.00 27.26 316 LEU A C 1
ATOM 2235 O O . LEU A 1 319 ? -33.546 -28.654 181.600 1.00 30.38 316 LEU A O 1
ATOM 2240 N N . ASP A 1 320 ? -34.352 -28.478 183.698 1.00 25.60 317 ASP A N 1
ATOM 2241 C CA . ASP A 1 320 ? -35.759 -28.581 183.324 1.00 28.50 317 ASP A CA 1
ATOM 2242 C C . ASP A 1 320 ? -36.485 -27.343 183.833 1.00 27.22 317 ASP A C 1
ATOM 2243 O O . ASP A 1 320 ? -36.736 -27.215 185.034 1.00 27.16 317 ASP A O 1
ATOM 2248 N N . VAL A 1 321 ? -36.836 -26.437 182.924 1.00 31.95 318 VAL A N 1
ATOM 2249 C CA . VAL A 1 321 ? -37.450 -25.162 183.282 1.00 28.82 318 VAL A CA 1
ATOM 2250 C C . VAL A 1 321 ? -38.933 -25.230 182.940 1.00 31.73 318 VAL A C 1
ATOM 2251 O O . VAL A 1 321 ? -39.305 -25.417 181.775 1.00 35.40 318 VAL A O 1
ATOM 2255 N N . ARG A 1 322 ? -39.777 -25.074 183.950 1.00 29.74 319 ARG A N 1
ATOM 2256 C CA . ARG A 1 322 ? -41.212 -25.209 183.784 1.00 31.95 319 ARG A CA 1
ATOM 2257 C C . ARG A 1 322 ? -41.822 -23.904 183.286 1.00 32.95 319 ARG A C 1
ATOM 2258 O O . ARG A 1 322 ? -41.160 -22.869 183.204 1.00 32.46 319 ARG A O 1
ATOM 2266 N N . ASN A 1 323 ? -43.106 -23.970 182.948 1.00 31.74 320 ASN A N 1
ATOM 2267 C CA . ASN A 1 323 ? -43.895 -22.771 182.692 1.00 33.83 320 ASN A CA 1
ATOM 2268 C C . ASN A 1 323 ? -43.761 -21.799 183.860 1.00 33.19 320 ASN A C 1
ATOM 2269 O O . ASN A 1 323 ? -44.012 -22.162 185.012 1.00 33.89 320 ASN A O 1
ATOM 2274 N N . GLY A 1 324 ? -43.349 -20.563 183.570 1.00 31.80 321 GLY A N 1
ATOM 2275 C CA . GLY A 1 324 ? -43.171 -19.559 184.602 1.00 29.03 321 GLY A CA 1
ATOM 2276 C C . GLY A 1 324 ? -41.811 -19.549 185.274 1.00 30.28 321 GLY A C 1
ATOM 2277 O O . GLY A 1 324 ? -41.561 -18.669 186.115 1.00 32.42 321 GLY A O 1
ATOM 2278 N N . GLY A 1 325 ? -40.921 -20.506 184.945 1.00 29.72 322 GLY A N 1
ATOM 2279 C CA . GLY A 1 325 ? -39.566 -20.483 185.452 1.00 28.89 322 GLY A CA 1
ATOM 2280 C C . GLY A 1 325 ? -38.599 -19.765 184.516 1.00 29.34 322 GLY A C 1
ATOM 2281 O O . GLY A 1 325 ? -38.858 -19.627 183.325 1.00 27.71 322 GLY A O 1
ATOM 2282 N N . THR A 1 326 ? -37.475 -19.318 185.081 1.00 25.70 323 THR A N 1
ATOM 2283 C CA . THR A 1 326 ? -36.472 -18.522 184.378 1.00 27.11 323 THR A CA 1
ATOM 2284 C C . THR A 1 326 ? -35.087 -19.086 184.653 1.00 26.51 323 THR A C 1
ATOM 2285 O O . THR A 1 326 ? -34.743 -19.345 185.807 1.00 26.14 323 THR A O 1
ATOM 2289 N N . ALA A 1 327 ? -34.284 -19.251 183.611 1.00 25.28 324 ALA A N 1
ATOM 2290 C CA . ALA A 1 327 ? -32.894 -19.655 183.775 1.00 23.66 324 ALA A CA 1
ATOM 2291 C C . ALA A 1 327 ? -32.032 -18.781 182.875 1.00 28.65 324 ALA A C 1
ATOM 2292 O O . ALA A 1 327 ? -32.266 -18.712 181.664 1.00 27.92 324 ALA A O 1
ATOM 2294 N N . THR A 1 328 ? -31.058 -18.093 183.465 1.00 25.76 325 THR A N 1
ATOM 2295 C CA . THR A 1 328 ? -30.199 -17.196 182.714 1.00 27.08 325 THR A CA 1
ATOM 2296 C C . THR A 1 328 ? -28.752 -17.604 182.942 1.00 30.20 325 THR A C 1
ATOM 2297 O O . THR A 1 328 ? -28.437 -18.330 183.888 1.00 27.28 325 THR A O 1
ATOM 2301 N N . ALA A 1 329 ? -27.873 -17.143 182.046 1.00 28.74 326 ALA A N 1
ATOM 2302 C CA . ALA A 1 329 ? -26.463 -17.542 182.051 1.00 26.19 326 ALA A CA 1
ATOM 2303 C C . ALA A 1 329 ? -26.310 -19.061 182.165 1.00 30.68 326 ALA A C 1
ATOM 2304 O O . ALA A 1 329 ? -25.396 -19.575 182.821 1.00 30.41 326 ALA A O 1
ATOM 2306 N N . VAL A 1 330 ? -27.218 -19.794 181.517 1.00 29.58 327 VAL A N 1
ATOM 2307 C CA . VAL A 1 330 ? -27.065 -21.239 181.414 1.00 28.23 327 VAL A CA 1
ATOM 2308 C C . VAL A 1 330 ? -25.861 -21.543 180.537 1.00 32.10 327 VAL A C 1
ATOM 2309 O O . VAL A 1 330 ? -25.716 -20.982 179.443 1.00 36.24 327 VAL A O 1
ATOM 2313 N N . SER A 1 331 ? -24.999 -22.447 180.989 1.00 27.71 328 SER A N 1
ATOM 2314 C CA . SER A 1 331 ? -23.859 -22.876 180.188 1.00 32.59 328 SER A CA 1
ATOM 2315 C C . SER A 1 331 ? -24.028 -24.356 179.852 1.00 34.62 328 SER A C 1
ATOM 2316 O O . SER A 1 331 ? -24.004 -25.205 180.747 1.00 34.37 328 SER A O 1
ATOM 2319 N N . MET A 1 332 ? -24.231 -24.658 178.572 1.00 34.46 329 MET A N 1
ATOM 2320 C CA . MET A 1 332 ? -24.466 -26.015 178.091 1.00 36.71 329 MET A CA 1
ATOM 2321 C C . MET A 1 332 ? -23.156 -26.683 177.692 1.00 42.21 329 MET A C 1
ATOM 2322 O O . MET A 1 332 ? -22.489 -26.237 176.755 1.00 43.89 329 MET A O 1
ATOM 2327 N N . GLY A 1 333 ? -22.815 -27.750 178.366 1.00 39.95 330 GLY A N 1
ATOM 2328 C CA . GLY A 1 333 ? -21.723 -28.604 177.950 1.00 37.53 330 GLY A CA 1
ATOM 2329 C C . GLY A 1 333 ? -22.185 -29.724 177.017 1.00 41.50 330 GLY A C 1
ATOM 2330 O O . GLY A 1 333 ? -23.375 -29.934 176.766 1.00 40.97 330 GLY A O 1
ATOM 2331 N N . ASN A 1 334 ? -21.210 -30.464 176.497 1.00 42.81 331 ASN A N 1
ATOM 2332 C CA . ASN A 1 334 ? -21.519 -31.580 175.610 1.00 44.29 331 ASN A CA 1
ATOM 2333 C C . ASN A 1 334 ? -22.188 -32.706 176.392 1.00 39.04 331 ASN A C 1
ATOM 2334 O O . ASN A 1 334 ? -21.714 -33.099 177.463 1.00 39.14 331 ASN A O 1
ATOM 2339 N N . GLY A 1 335 ? -23.286 -33.229 175.847 1.00 38.16 332 GLY A N 1
ATOM 2340 C CA . GLY A 1 335 ? -24.084 -34.219 176.530 1.00 34.83 332 GLY A CA 1
ATOM 2341 C C . GLY A 1 335 ? -25.075 -33.653 177.519 1.00 36.02 332 GLY A C 1
ATOM 2342 O O . GLY A 1 335 ? -25.860 -34.420 178.088 1.00 36.62 332 GLY A O 1
ATOM 2343 N N . GLY A 1 336 ? -25.060 -32.342 177.754 1.00 36.21 333 GLY A N 1
ATOM 2344 C CA . GLY A 1 336 ? -26.047 -31.738 178.624 1.00 30.76 333 GLY A CA 1
ATOM 2345 C C . GLY A 1 336 ? -27.372 -31.541 177.913 1.00 36.33 333 GLY A C 1
ATOM 2346 O O . GLY A 1 336 ? -27.437 -31.334 176.699 1.00 38.01 333 GLY A O 1
ATOM 2347 N N . VAL A 1 337 ? -28.447 -31.613 178.689 1.00 33.98 334 VAL A N 1
ATOM 2348 C CA . VAL A 1 337 ? -29.800 -31.532 178.160 1.00 31.92 334 VAL A CA 1
ATOM 2349 C C . VAL A 1 337 ? -30.535 -30.385 178.832 1.00 31.34 334 VAL A C 1
ATOM 2350 O O . VAL A 1 337 ? -30.441 -30.198 180.050 1.00 29.36 334 VAL A O 1
ATOM 2354 N N . LEU A 1 338 ? -31.285 -29.635 178.037 1.00 31.24 335 LEU A N 1
ATOM 2355 C CA . LEU A 1 338 ? -32.165 -28.592 178.532 1.00 33.67 335 LEU A CA 1
ATOM 2356 C C . LEU A 1 338 ? -33.587 -28.909 178.090 1.00 35.31 335 LEU A C 1
ATOM 2357 O O . LEU A 1 338 ? -33.819 -29.208 176.915 1.00 39.07 335 LEU A O 1
ATOM 2362 N N . LEU A 1 339 ? -34.520 -28.896 179.036 1.00 30.90 336 LEU A N 1
ATOM 2363 C CA . LEU A 1 339 ? -35.941 -29.021 178.756 1.00 34.09 336 LEU A CA 1
ATOM 2364 C C . LEU A 1 339 ? -36.603 -27.715 179.151 1.00 39.35 336 LEU A C 1
ATOM 2365 O O . LEU A 1 339 ? -36.443 -27.248 180.285 1.00 35.20 336 LEU A O 1
ATOM 2370 N N . ALA A 1 340 ? -37.339 -27.127 178.216 1.00 40.41 337 ALA A N 1
ATOM 2371 C CA . ALA A 1 340 ? -38.019 -25.862 178.460 1.00 43.07 337 ALA A CA 1
ATOM 2372 C C . ALA A 1 340 ? -39.474 -26.013 178.063 1.00 47.58 337 ALA A C 1
ATOM 2373 O O . ALA A 1 340 ? -39.773 -26.269 176.894 1.00 47.89 337 ALA A O 1
ATOM 2375 N N . ASP A 1 341 ? -40.370 -25.877 179.034 1.00 40.97 338 ASP A N 1
ATOM 2376 C CA . ASP A 1 341 ? -41.778 -25.966 178.718 1.00 45.18 338 ASP A CA 1
ATOM 2377 C C . ASP A 1 341 ? -42.207 -24.660 178.047 1.00 45.56 338 ASP A C 1
ATOM 2378 O O . ASP A 1 341 ? -41.419 -23.721 177.905 1.00 42.56 338 ASP A O 1
ATOM 2383 N N . SER A 1 342 ? -43.480 -24.587 177.660 1.00 48.65 339 SER A N 1
ATOM 2384 C CA . SER A 1 342 ? -43.949 -23.454 176.862 1.00 56.84 339 SER A CA 1
ATOM 2385 C C . SER A 1 342 ? -43.629 -22.114 177.526 1.00 48.18 339 SER A C 1
ATOM 2386 O O . SER A 1 342 ? -42.940 -21.260 176.949 1.00 53.11 339 SER A O 1
ATOM 2389 N N . GLY A 1 343 ? -44.117 -21.908 178.740 1.00 43.76 340 GLY A N 1
ATOM 2390 C CA . GLY A 1 343 ? -43.982 -20.610 179.379 1.00 42.34 340 GLY A CA 1
ATOM 2391 C C . GLY A 1 343 ? -42.635 -20.307 180.008 1.00 39.58 340 GLY A C 1
ATOM 2392 O O . GLY A 1 343 ? -42.518 -19.372 180.813 1.00 36.45 340 GLY A O 1
ATOM 2393 N N . ALA A 1 344 ? -41.608 -21.068 179.638 1.00 38.41 341 ALA A N 1
ATOM 2394 C CA . ALA A 1 344 ? -40.292 -20.943 180.247 1.00 35.88 341 ALA A CA 1
ATOM 2395 C C . ALA A 1 344 ? -39.452 -19.900 179.521 1.00 36.82 341 ALA A C 1
ATOM 2396 O O . ALA A 1 344 ? -39.564 -19.721 178.308 1.00 37.06 341 ALA A O 1
ATOM 2398 N N . ALA A 1 345 ? -38.614 -19.199 180.286 1.00 33.68 342 ALA A N 1
ATOM 2399 C CA . ALA A 1 345 ? -37.654 -18.239 179.753 1.00 31.87 342 ALA A CA 1
ATOM 2400 C C . ALA A 1 345 ? -36.252 -18.750 180.056 1.00 30.26 342 ALA A C 1
ATOM 2401 O O . ALA A 1 345 ? -35.894 -18.916 181.228 1.00 33.78 342 ALA A O 1
ATOM 2403 N N . VAL A 1 346 ? -35.467 -19.010 179.014 1.00 29.20 343 VAL A N 1
ATOM 2404 C CA . VAL A 1 346 ? -34.140 -19.601 179.166 1.00 31.01 343 VAL A CA 1
ATOM 2405 C C . VAL A 1 346 ? -33.152 -18.883 178.259 1.00 33.98 343 VAL A C 1
ATOM 2406 O O . VAL A 1 346 ? -33.445 -18.618 177.087 1.00 34.50 343 VAL A O 1
ATOM 2410 N N . SER A 1 347 ? -31.970 -18.583 178.793 1.00 32.08 344 SER A N 1
ATOM 2411 C CA . SER A 1 347 ? -30.928 -17.960 177.988 1.00 33.85 344 SER A CA 1
ATOM 2412 C C . SER A 1 347 ? -29.567 -18.430 178.482 1.00 31.62 344 SER A C 1
ATOM 2413 O O . SER A 1 347 ? -29.382 -18.715 179.669 1.00 30.12 344 SER A O 1
ATOM 2416 N N . GLY A 1 348 ? -28.624 -18.530 177.558 1.00 33.58 345 GLY A N 1
ATOM 2417 C CA . GLY A 1 348 ? -27.289 -18.936 177.928 1.00 33.00 345 GLY A CA 1
ATOM 2418 C C . GLY A 1 348 ? -26.405 -19.068 176.715 1.00 37.16 345 GLY A C 1
ATOM 2419 O O . GLY A 1 348 ? -26.664 -18.479 175.664 1.00 34.84 345 GLY A O 1
ATOM 2420 N N . THR A 1 349 ? -25.352 -19.859 176.884 1.00 37.74 346 THR A N 1
ATOM 2421 C CA . THR A 1 349 ? -24.397 -20.166 175.834 1.00 41.74 346 THR A CA 1
ATOM 2422 C C . THR A 1 349 ? -24.180 -21.670 175.811 1.00 42.14 346 THR A C 1
ATOM 2423 O O . THR A 1 349 ? -24.291 -22.346 176.836 1.00 39.17 346 THR A O 1
ATOM 2427 N N . ARG A 1 350 ? -23.865 -22.200 174.647 1.00 49.05 347 ARG A N 1
ATOM 2428 C CA . ARG A 1 350 ? -23.755 -23.645 174.564 1.00 53.65 347 ARG A CA 1
ATOM 2429 C C . ARG A 1 350 ? -22.300 -24.081 174.412 1.00 59.85 347 ARG A C 1
ATOM 2430 O O . ARG A 1 350 ? -21.363 -23.274 174.494 1.00 60.18 347 ARG A O 1
ATOM 2438 N N . SER A 1 351 ? -22.128 -25.391 174.221 1.00 70.48 348 SER A N 1
ATOM 2439 C CA . SER A 1 351 ? -20.855 -26.057 173.974 1.00 74.72 348 SER A CA 1
ATOM 2440 C C . SER A 1 351 ? -19.944 -25.212 173.100 1.00 84.24 348 SER A C 1
ATOM 2441 O O . SER A 1 351 ? -18.729 -25.157 173.313 1.00 89.97 348 SER A O 1
ATOM 2444 N N . ASP A 1 352 ? -20.545 -24.540 172.123 1.00 85.09 349 ASP A N 1
ATOM 2445 C CA . ASP A 1 352 ? -19.839 -23.887 171.034 1.00 85.99 349 ASP A CA 1
ATOM 2446 C C . ASP A 1 352 ? -19.323 -22.505 171.401 1.00 83.31 349 ASP A C 1
ATOM 2447 O O . ASP A 1 352 ? -18.663 -21.871 170.571 1.00 85.21 349 ASP A O 1
ATOM 2452 N N . GLY A 1 353 ? -19.602 -22.027 172.613 1.00 72.46 350 GLY A N 1
ATOM 2453 C CA . GLY A 1 353 ? -19.464 -20.624 172.932 1.00 69.99 350 GLY A CA 1
ATOM 2454 C C . GLY A 1 353 ? -20.547 -19.741 172.347 1.00 67.74 350 GLY A C 1
ATOM 2455 O O . GLY A 1 353 ? -20.561 -18.533 172.621 1.00 68.16 350 GLY A O 1
ATOM 2456 N N . THR A 1 354 ? -21.459 -20.307 171.566 1.00 65.94 351 THR A N 1
ATOM 2457 C CA . THR A 1 354 ? -22.516 -19.579 170.883 1.00 58.49 351 THR A CA 1
ATOM 2458 C C . THR A 1 354 ? -23.749 -19.394 171.766 1.00 54.13 351 THR A C 1
ATOM 2459 O O . THR A 1 354 ? -24.104 -20.260 172.572 1.00 48.68 351 THR A O 1
ATOM 2463 N N . ALA A 1 355 ? -24.405 -18.247 171.592 1.00 46.16 352 ALA A N 1
ATOM 2464 C CA . ALA A 1 355 ? -25.523 -17.844 172.432 1.00 42.16 352 ALA A CA 1
ATOM 2465 C C . ALA A 1 355 ? -26.835 -18.473 171.978 1.00 40.21 352 ALA A C 1
ATOM 2466 O O . ALA A 1 355 ? -27.035 -18.771 170.797 1.00 42.01 352 ALA A O 1
ATOM 2468 N N . PHE A 1 356 ? -27.748 -18.648 172.932 1.00 34.36 353 PHE A N 1
ATOM 2469 C CA . PHE A 1 356 ? -29.086 -19.123 172.625 1.00 35.84 353 PHE A CA 1
ATOM 2470 C C . PHE A 1 356 ? -30.068 -18.497 173.602 1.00 34.55 353 PHE A C 1
ATOM 2471 O O . PHE A 1 356 ? -29.711 -18.152 174.732 1.00 34.01 353 PHE A O 1
ATOM 2479 N N . ARG A 1 357 ? -31.318 -18.380 173.160 1.00 35.74 354 ARG A N 1
ATOM 2480 C CA . ARG A 1 357 ? -32.379 -17.823 173.981 1.00 36.92 354 ARG A CA 1
ATOM 2481 C C . ARG A 1 357 ? -33.690 -18.501 173.621 1.00 36.35 354 ARG A C 1
ATOM 2482 O O . ARG A 1 357 ? -33.945 -18.794 172.451 1.00 35.59 354 ARG A O 1
ATOM 2490 N N . ILE A 1 358 ? -34.514 -18.735 174.638 1.00 35.26 355 ILE A N 1
ATOM 2491 C CA . ILE A 1 358 ? -35.809 -19.388 174.503 1.00 36.34 355 ILE A CA 1
ATOM 2492 C C . ILE A 1 358 ? -36.832 -18.579 175.292 1.00 38.23 355 ILE A C 1
ATOM 2493 O O . ILE A 1 358 ? -36.605 -18.260 176.465 1.00 37.57 355 ILE A O 1
ATOM 2498 N N . GLY A 1 359 ? -37.949 -18.249 174.652 1.00 40.56 356 GLY A N 1
ATOM 2499 C CA . GLY A 1 359 ? -39.017 -17.506 175.294 1.00 42.83 356 GLY A CA 1
ATOM 2500 C C . GLY A 1 359 ? -38.869 -16.002 175.167 1.00 56.68 356 GLY A C 1
ATOM 2501 O O . GLY A 1 359 ? -39.826 -15.297 174.832 1.00 65.05 356 GLY A O 1
ATOM 2502 N N . ASP A 1 364 ? -38.216 -27.454 172.875 1.00 60.52 361 ASP A N 1
ATOM 2503 C CA . ASP A 1 364 ? -38.716 -28.067 174.099 1.00 57.05 361 ASP A CA 1
ATOM 2504 C C . ASP A 1 364 ? -37.570 -28.857 174.731 1.00 55.45 361 ASP A C 1
ATOM 2505 O O . ASP A 1 364 ? -37.246 -28.660 175.899 1.00 57.45 361 ASP A O 1
ATOM 2510 N N . ALA A 1 365 ? -36.936 -29.732 173.957 1.00 53.16 362 ALA A N 1
ATOM 2511 C CA . ALA A 1 365 ? -35.698 -30.381 174.369 1.00 48.00 362 ALA A CA 1
ATOM 2512 C C . ALA A 1 365 ? -34.546 -29.788 173.570 1.00 48.20 362 ALA A C 1
ATOM 2513 O O . ALA A 1 365 ? -34.678 -29.538 172.370 1.00 50.14 362 ALA A O 1
ATOM 2515 N N . LEU A 1 366 ? -33.419 -29.544 174.232 1.00 44.41 363 LEU A N 1
ATOM 2516 C CA . LEU A 1 366 ? -32.260 -28.974 173.562 1.00 44.80 363 LEU A CA 1
ATOM 2517 C C . LEU A 1 366 ? -31.005 -29.767 173.895 1.00 46.69 363 LEU A C 1
ATOM 2518 O O . LEU A 1 366 ? -30.658 -29.924 175.074 1.00 46.05 363 LEU A O 1
ATOM 2523 N N . MET A 1 367 ? -30.324 -30.244 172.847 1.00 51.35 364 MET A N 1
ATOM 2524 C CA . MET A 1 367 ? -29.005 -30.881 172.930 1.00 52.70 364 MET A CA 1
ATOM 2525 C C . MET A 1 367 ? -29.080 -32.110 173.806 1.00 50.45 364 MET A C 1
ATOM 2526 O O . MET A 1 367 ? -29.847 -33.028 173.544 1.00 52.03 364 MET A O 1
#

Secondary structure (DSSP, 8-state):
--EEEE-TT-EEE--EE-TT-EEEESSEEES-EE--B-TT-TT-S----EEEE-TT-EEES-EE-TTBEEEE-TT-EEES-EEETT-EEEESSEEES-EEES-EEEE-TT-EEES-EE-TT-EEEE-TT-EEES-EE--B-TT-TT----SSEEEESSEEEEEEE-TTBEEEE-TT-EEEEEEEETT-EEEESSEEEEEEEEB-EEEE-TT-EEEEEEE-TT-EEEE-TT-EEES-EE-TT-EEEE-TT-EEEEEEE-TT-EEEEETTSEEEEEETTEEEEEETTEEES-EE-TT-EEEE-TT-EEES-EE-TT-EEEE-TT-EEEEEEEPTT-EEEE-TT-EEEEE-TTS-EEEE--EE-